Protein AF-A0A221M8C1-F1 (afdb_monomer_lite)

Structure (mmCIF, N/CA/C/O backbone):
data_AF-A0A221M8C1-F1
#
_entry.id   AF-A0A221M8C1-F1
#
loop_
_atom_site.group_PDB
_atom_site.id
_atom_site.type_symbol
_atom_site.label_atom_id
_atom_site.label_alt_id
_atom_site.label_comp_id
_atom_site.label_asym_id
_atom_site.label_entity_id
_atom_site.lab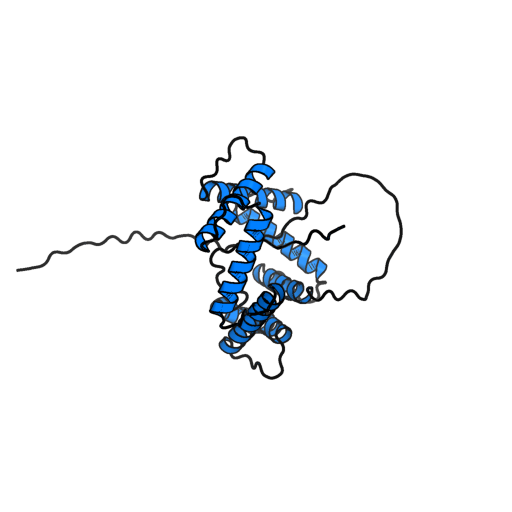el_seq_id
_atom_site.pdbx_PDB_ins_code
_atom_site.Cartn_x
_atom_site.Cartn_y
_atom_site.Cartn_z
_atom_site.occupancy
_atom_site.B_iso_or_equiv
_atom_site.auth_seq_id
_atom_site.auth_comp_id
_atom_site.auth_asym_id
_atom_site.auth_atom_id
_atom_site.pdbx_PDB_model_num
ATOM 1 N N . MET A 1 1 ? -28.008 -53.127 -14.284 1.00 35.88 1 MET A N 1
ATOM 2 C CA . MET A 1 1 ? -26.654 -52.550 -14.437 1.00 35.88 1 MET A CA 1
ATOM 3 C C . MET A 1 1 ? -26.769 -51.030 -14.390 1.00 35.88 1 MET A C 1
ATOM 5 O O . MET A 1 1 ? -27.559 -50.519 -15.160 1.00 35.88 1 MET A O 1
ATOM 9 N N . LYS A 1 2 ? -26.043 -50.389 -13.452 1.00 40.19 2 LYS A N 1
ATOM 10 C CA . LYS A 1 2 ? -25.513 -48.999 -13.384 1.00 40.19 2 LYS A CA 1
ATOM 11 C C . LYS A 1 2 ? -26.276 -47.905 -14.183 1.00 40.19 2 LYS A C 1
ATOM 13 O O . LYS A 1 2 ? -26.444 -48.039 -15.383 1.00 40.19 2 LYS A O 1
ATOM 18 N N . LYS A 1 3 ? -26.607 -46.728 -13.640 1.00 41.28 3 LYS A N 1
ATOM 19 C CA . LYS A 1 3 ? -25.716 -45.759 -12.968 1.00 41.28 3 LYS A CA 1
ATOM 20 C C . LYS A 1 3 ? -26.547 -44.753 -12.152 1.00 41.28 3 LYS A C 1
ATOM 22 O O . LYS A 1 3 ? -27.598 -44.317 -12.606 1.00 41.28 3 LYS A O 1
ATOM 27 N N . SER A 1 4 ? -26.035 -44.372 -10.983 1.00 41.00 4 SER A N 1
ATOM 28 C CA . SER A 1 4 ? -26.511 -43.243 -10.182 1.00 41.00 4 SER A CA 1
ATOM 29 C C . SER A 1 4 ? -26.224 -41.922 -10.894 1.00 41.00 4 SER A C 1
ATOM 31 O O . SER A 1 4 ? -25.107 -41.733 -11.381 1.00 41.00 4 SER A O 1
ATOM 33 N N . LEU A 1 5 ? -27.177 -40.992 -10.888 1.00 39.50 5 LEU A N 1
ATOM 34 C CA . LEU A 1 5 ? -26.932 -39.605 -11.267 1.00 39.50 5 LEU A CA 1
ATOM 35 C C . LEU A 1 5 ? -26.959 -38.758 -9.989 1.00 39.50 5 LEU A C 1
ATOM 37 O O . LEU A 1 5 ? -28.017 -38.477 -9.435 1.00 39.50 5 LEU A O 1
ATOM 41 N N . PHE A 1 6 ? -25.770 -38.424 -9.492 1.00 40.75 6 PHE A N 1
ATOM 42 C CA . PHE A 1 6 ? -25.580 -37.403 -8.470 1.00 40.75 6 PHE A CA 1
ATOM 43 C C . PHE A 1 6 ? -25.800 -36.042 -9.129 1.00 40.75 6 PHE A C 1
ATOM 45 O O . PHE A 1 6 ? -25.088 -35.695 -10.070 1.00 40.75 6 PHE A O 1
ATOM 52 N N . LEU A 1 7 ? -26.779 -35.282 -8.647 1.00 35.38 7 LEU A N 1
ATOM 53 C CA . LEU A 1 7 ? -26.976 -33.892 -9.038 1.00 35.38 7 LEU A CA 1
ATOM 54 C C . LEU A 1 7 ? -26.192 -33.037 -8.039 1.00 35.38 7 LEU A C 1
ATOM 56 O O . LEU A 1 7 ? -26.583 -32.873 -6.885 1.00 35.38 7 LEU A O 1
ATOM 60 N N . VAL A 1 8 ? -25.008 -32.612 -8.475 1.00 39.03 8 VAL A N 1
ATOM 61 C CA . VAL A 1 8 ? -24.083 -31.771 -7.715 1.00 39.03 8 VAL A CA 1
ATOM 62 C C . VAL A 1 8 ? -24.517 -30.313 -7.838 1.00 39.03 8 VAL A C 1
ATOM 64 O O . VAL A 1 8 ? -24.775 -29.803 -8.924 1.00 39.03 8 VAL A O 1
ATOM 67 N N . LEU A 1 9 ? -24.590 -29.687 -6.669 1.00 36.25 9 LEU A N 1
ATOM 68 C CA . LEU A 1 9 ? -24.807 -28.282 -6.358 1.00 36.25 9 LEU A CA 1
ATOM 69 C C . LEU A 1 9 ? -23.819 -27.353 -7.092 1.00 36.25 9 LEU A C 1
ATOM 71 O O . LEU A 1 9 ? -22.610 -27.539 -6.980 1.00 36.25 9 LEU A O 1
ATOM 75 N N . THR A 1 10 ? -24.309 -26.278 -7.712 1.00 34.69 10 THR A N 1
ATOM 76 C CA . THR A 1 10 ? -23.502 -25.067 -7.949 1.00 34.69 10 THR A CA 1
ATOM 77 C C . THR A 1 10 ? -24.284 -23.842 -7.498 1.00 34.69 10 THR A C 1
ATOM 79 O O . THR A 1 10 ? -25.070 -23.263 -8.244 1.00 34.69 10 THR A O 1
ATOM 82 N N . LEU A 1 11 ? -24.069 -23.482 -6.233 1.00 31.66 11 LEU A N 1
ATOM 83 C CA . LEU A 1 11 ? -24.412 -22.190 -5.659 1.00 31.66 11 LEU A CA 1
ATOM 84 C C . LEU A 1 11 ? -23.408 -21.169 -6.218 1.00 31.66 11 LEU A C 1
ATOM 86 O O . LEU A 1 11 ? -22.227 -21.209 -5.875 1.00 31.66 11 LEU A O 1
ATOM 90 N N . VAL A 1 12 ? -23.851 -20.290 -7.115 1.00 34.41 12 VAL A N 1
ATOM 91 C CA . VAL A 1 12 ? -23.033 -19.174 -7.606 1.00 34.41 12 VAL A CA 1
ATOM 92 C C . VAL A 1 12 ? -23.034 -18.099 -6.522 1.00 34.41 12 VAL A C 1
ATOM 94 O O . VAL A 1 12 ? -23.957 -17.297 -6.426 1.00 34.41 12 VAL A O 1
ATOM 97 N N . LEU A 1 13 ? -22.017 -18.123 -5.661 1.00 30.41 13 LEU A N 1
ATOM 98 C CA . LEU A 1 13 ? -21.743 -17.046 -4.717 1.00 30.41 13 LEU A CA 1
ATOM 99 C C . LEU A 1 13 ? -20.962 -15.960 -5.470 1.00 30.41 13 LEU A C 1
ATOM 101 O O . LEU A 1 13 ? -19.748 -16.055 -5.641 1.00 30.41 13 LEU A O 1
ATOM 105 N N . THR A 1 14 ? -21.665 -14.948 -5.975 1.00 27.75 14 THR A N 1
ATOM 106 C CA . THR A 1 14 ? -21.049 -13.736 -6.523 1.00 27.75 14 THR A CA 1
ATOM 107 C C . THR A 1 14 ? -20.445 -12.930 -5.374 1.00 27.75 14 THR A C 1
ATOM 109 O O . THR A 1 14 ? -21.123 -12.118 -4.748 1.00 27.75 14 THR A O 1
ATOM 112 N N . LEU A 1 15 ? -19.176 -13.187 -5.061 1.00 28.64 15 LEU A N 1
ATOM 113 C CA . LEU A 1 15 ? -18.383 -12.321 -4.196 1.00 28.64 15 LEU A CA 1
ATOM 114 C C . LEU A 1 15 ? -18.041 -11.050 -4.979 1.00 28.64 15 LEU A C 1
ATOM 116 O O . LEU A 1 15 ? -17.326 -11.099 -5.981 1.00 28.64 15 LEU A O 1
ATOM 120 N N . GLY A 1 16 ? -18.608 -9.929 -4.532 1.00 26.78 16 GLY A N 1
ATOM 121 C CA . GLY A 1 16 ? -18.257 -8.596 -5.002 1.00 26.78 16 GLY A CA 1
ATOM 122 C C . GLY A 1 16 ? -16.767 -8.343 -4.797 1.00 26.78 16 GLY A C 1
ATOM 123 O O . GLY A 1 16 ? -16.218 -8.595 -3.727 1.00 26.78 16 GLY A O 1
ATOM 124 N N . ILE A 1 17 ? -16.115 -7.884 -5.858 1.00 26.08 17 ILE A N 1
ATOM 125 C CA . ILE A 1 17 ? -14.695 -7.551 -5.890 1.00 26.08 17 ILE A CA 1
ATOM 126 C C . ILE A 1 17 ? -14.527 -6.226 -5.138 1.00 26.08 17 ILE A C 1
ATOM 128 O O . ILE A 1 17 ? -14.749 -5.163 -5.711 1.00 26.08 17 ILE A O 1
ATOM 132 N N . SER A 1 18 ? -14.158 -6.274 -3.856 1.00 25.44 18 SER A N 1
ATOM 133 C CA . SER A 1 18 ? -13.636 -5.104 -3.149 1.00 25.44 18 SER A CA 1
ATOM 134 C C . SER A 1 18 ? -12.130 -5.023 -3.397 1.00 25.44 18 SER A C 1
ATOM 136 O O . SER A 1 18 ? -11.339 -5.855 -2.957 1.00 25.44 18 SER A O 1
ATOM 138 N N . THR A 1 19 ? -11.705 -4.032 -4.176 1.00 26.94 19 THR A N 1
ATOM 139 C CA . THR A 1 19 ? -10.281 -3.725 -4.338 1.00 26.94 19 THR A CA 1
ATOM 140 C C . THR A 1 19 ? -9.750 -3.077 -3.054 1.00 26.94 19 THR A C 1
ATOM 142 O O . THR A 1 19 ? -10.345 -2.098 -2.597 1.00 26.94 19 THR A O 1
ATOM 145 N N . PRO A 1 20 ? -8.626 -3.534 -2.469 1.00 30.58 20 PRO A N 1
ATOM 146 C CA . PRO A 1 20 ? -8.056 -2.897 -1.287 1.00 30.58 20 PRO A CA 1
ATOM 147 C C . PRO A 1 20 ? -7.401 -1.557 -1.656 1.00 30.58 20 PRO A C 1
ATOM 149 O O . PRO A 1 20 ? -6.285 -1.492 -2.178 1.00 30.58 20 PRO A O 1
ATOM 152 N N . VAL A 1 21 ? -8.100 -0.458 -1.365 1.00 32.41 21 VAL A N 1
ATOM 153 C CA . VAL A 1 21 ? -7.598 0.911 -1.533 1.00 32.41 21 VAL A CA 1
ATOM 154 C C . VAL A 1 21 ? -6.611 1.230 -0.402 1.00 32.41 21 VAL A C 1
ATOM 156 O O . VAL A 1 21 ? -6.984 1.296 0.767 1.00 32.41 21 VAL A O 1
ATOM 159 N N . GLY A 1 22 ? -5.337 1.445 -0.743 1.00 28.31 22 GLY A N 1
ATOM 160 C CA . GLY A 1 22 ? -4.287 1.809 0.216 1.00 28.31 22 GLY A CA 1
ATOM 161 C C . GLY A 1 22 ? -4.579 3.134 0.929 1.00 28.31 22 GLY A C 1
ATOM 162 O O . GLY A 1 22 ? -4.896 4.130 0.283 1.00 28.31 22 GLY A O 1
ATOM 163 N N . PHE A 1 23 ? -4.475 3.143 2.256 1.00 29.22 23 PHE A N 1
ATOM 164 C CA . PHE A 1 23 ? -4.738 4.307 3.102 1.00 29.22 23 PHE A CA 1
ATOM 165 C C . PHE A 1 23 ? -3.688 5.408 2.905 1.00 29.22 23 PHE A C 1
ATOM 167 O O . PHE A 1 23 ? -2.488 5.146 2.973 1.00 29.22 23 PHE A O 1
ATOM 174 N N . ALA A 1 24 ? -4.152 6.646 2.724 1.00 26.81 24 ALA A N 1
ATOM 175 C CA . ALA A 1 24 ? -3.387 7.824 3.102 1.00 26.81 24 ALA A CA 1
ATOM 176 C C . ALA A 1 24 ? -3.522 7.980 4.625 1.00 26.81 24 ALA A C 1
ATOM 178 O O . ALA A 1 24 ? -4.634 8.058 5.149 1.00 26.81 24 ALA A O 1
ATOM 179 N N . SER A 1 25 ? -2.401 7.961 5.342 1.00 30.00 25 SER A N 1
ATOM 180 C CA . SER A 1 25 ? -2.371 8.324 6.758 1.00 30.00 25 SER A CA 1
ATOM 181 C C . SER A 1 25 ? -2.644 9.823 6.865 1.00 30.00 25 SER A C 1
ATOM 183 O O . SER A 1 25 ? -1.829 10.623 6.416 1.00 30.00 25 SER A O 1
ATOM 185 N N . VAL A 1 26 ? -3.785 10.202 7.440 1.00 28.20 26 VAL A N 1
ATOM 186 C CA . VAL A 1 26 ? -4.032 11.582 7.871 1.00 28.20 26 VAL A CA 1
ATOM 187 C C . VAL A 1 26 ? -3.178 11.823 9.116 1.00 28.20 26 VAL A C 1
ATOM 189 O O . VAL A 1 26 ? -3.349 11.148 10.131 1.00 28.20 26 VAL A O 1
ATOM 192 N N . ASP A 1 27 ? -2.224 12.742 9.001 1.00 26.83 27 ASP A N 1
ATOM 193 C CA . ASP A 1 27 ? -1.405 13.248 10.101 1.00 26.83 27 ASP A CA 1
ATOM 194 C C . ASP A 1 27 ? -2.303 14.071 11.046 1.00 26.83 27 ASP A C 1
ATOM 196 O O . ASP A 1 27 ? -2.862 15.094 10.652 1.00 26.83 27 ASP A O 1
ATOM 200 N N . ASP A 1 28 ? -2.508 13.594 12.277 1.00 28.83 28 ASP A N 1
ATOM 201 C CA . ASP A 1 28 ? -3.270 14.296 13.322 1.00 28.83 28 ASP A CA 1
ATOM 202 C C . ASP A 1 28 ? -2.280 15.121 14.161 1.00 28.83 28 ASP A C 1
ATOM 204 O O . ASP A 1 28 ? -1.780 14.683 15.200 1.00 28.83 28 ASP A O 1
ATOM 208 N N . GLY A 1 29 ? -1.941 16.305 13.648 1.00 25.78 29 GLY A N 1
ATOM 209 C CA . GLY A 1 29 ? -1.037 17.271 14.265 1.00 25.78 29 GLY A CA 1
ATOM 210 C C . GLY A 1 29 ? -1.750 18.543 14.728 1.00 25.78 29 GLY A C 1
ATOM 211 O O . GLY A 1 29 ? -1.614 19.587 14.108 1.00 25.78 29 GLY A O 1
ATOM 212 N N . ASN A 1 30 ? -2.463 18.453 15.851 1.00 26.98 30 ASN A N 1
ATOM 213 C CA . ASN A 1 30 ? -2.609 19.513 16.859 1.00 26.98 30 ASN A CA 1
ATOM 214 C C . ASN A 1 30 ? -3.086 20.915 16.387 1.00 26.98 30 ASN A C 1
ATOM 216 O O . ASN A 1 30 ? -2.301 21.848 16.214 1.00 26.98 30 ASN A O 1
ATOM 220 N N . VAL A 1 31 ? -4.407 21.102 16.308 1.00 27.34 31 VAL A N 1
ATOM 221 C CA . VAL A 1 31 ? -5.037 22.432 16.271 1.00 27.34 31 VAL A CA 1
ATOM 222 C C . VAL A 1 31 ? -5.047 23.029 17.683 1.00 27.34 31 VAL A C 1
ATOM 224 O O . VAL A 1 31 ? -5.784 22.564 18.549 1.00 27.34 31 VAL A O 1
ATOM 227 N N . GLY A 1 32 ? -4.271 24.100 17.893 1.00 22.44 32 GLY A N 1
ATOM 228 C CA . GLY A 1 32 ? -4.528 25.070 18.963 1.00 22.44 32 GLY A CA 1
ATOM 229 C C . GLY A 1 32 ? -3.302 25.749 19.583 1.00 22.44 32 GLY A C 1
ATOM 230 O O . GLY A 1 32 ? -2.862 25.325 20.647 1.00 22.44 32 GLY A O 1
ATOM 231 N N . LYS A 1 33 ? -2.829 26.857 18.982 1.00 24.84 33 LYS A N 1
ATOM 232 C CA . LYS A 1 33 ? -2.736 28.215 19.588 1.00 24.84 33 LYS A CA 1
ATOM 233 C C . LYS A 1 33 ? -1.715 29.140 18.886 1.00 24.84 33 LYS A C 1
ATOM 235 O O . LYS A 1 33 ? -0.531 28.842 18.834 1.00 24.84 33 LYS A O 1
ATOM 240 N N . SER A 1 34 ? -2.255 30.286 18.453 1.00 25.98 34 SER A N 1
ATOM 241 C CA . SER A 1 34 ? -1.717 31.663 18.420 1.00 25.98 34 SER A CA 1
ATOM 242 C C . SER A 1 34 ? -0.418 32.006 17.674 1.00 25.98 34 SER A C 1
ATOM 244 O O . SER A 1 34 ? 0.671 31.605 18.066 1.00 25.98 34 SER A O 1
ATOM 246 N N . GLU A 1 35 ? -0.600 32.874 16.671 1.00 28.16 35 GLU A N 1
ATOM 247 C CA . GLU A 1 35 ? 0.233 34.011 16.241 1.00 28.16 35 GLU A CA 1
ATOM 248 C C . GLU A 1 35 ? 1.640 34.157 16.844 1.00 28.16 35 GLU A C 1
ATOM 250 O O . GLU A 1 35 ? 1.795 34.513 18.009 1.00 28.16 35 GLU A O 1
ATOM 255 N N . GLN A 1 36 ? 2.655 34.044 15.983 1.00 25.94 36 GLN A N 1
ATOM 256 C CA . GLN A 1 36 ? 3.705 35.055 15.797 1.00 25.94 36 GLN A CA 1
ATOM 257 C C . GLN A 1 36 ? 4.550 34.669 14.579 1.00 25.94 36 GLN A C 1
ATOM 259 O O . GLN A 1 36 ? 4.994 33.531 14.439 1.00 25.94 36 GLN A O 1
ATOM 264 N N . GLY A 1 37 ? 4.708 35.615 13.655 1.00 23.06 37 GLY A N 1
ATOM 265 C CA . GLY A 1 37 ? 5.447 35.411 12.419 1.00 23.06 37 GLY A CA 1
ATOM 266 C C . GLY A 1 37 ? 6.937 35.186 12.647 1.00 23.06 37 GLY A C 1
ATOM 267 O O . GLY A 1 37 ? 7.511 35.709 13.593 1.00 23.06 37 GLY A O 1
ATOM 268 N N . HIS A 1 38 ? 7.563 34.457 11.727 1.00 23.92 38 HIS A N 1
ATOM 269 C CA . HIS A 1 38 ? 8.802 34.890 11.090 1.00 23.92 38 HIS A CA 1
ATOM 270 C C . HIS A 1 38 ? 9.157 33.986 9.904 1.00 23.92 38 HIS A C 1
ATOM 272 O O . HIS A 1 38 ? 9.258 32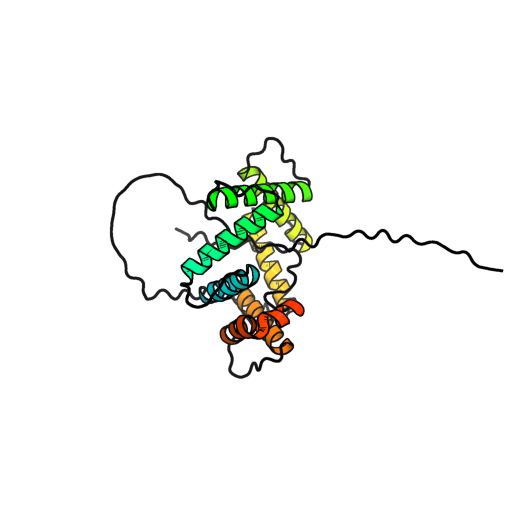.772 10.023 1.00 23.92 38 HIS A O 1
ATOM 278 N N . SER A 1 39 ? 9.461 34.675 8.804 1.00 23.38 39 SER A N 1
ATOM 279 C CA . SER A 1 39 ? 10.530 34.381 7.851 1.00 23.38 39 SER A CA 1
ATOM 280 C C . SER A 1 39 ? 10.342 33.245 6.848 1.00 23.38 39 SER A C 1
ATOM 282 O O . SER A 1 39 ? 10.476 32.063 7.143 1.00 23.38 39 SER A O 1
ATOM 284 N N . MET A 1 40 ? 10.224 33.687 5.594 1.00 32.09 40 MET A N 1
ATOM 285 C CA . MET A 1 40 ? 10.688 32.995 4.398 1.00 32.09 40 MET A CA 1
ATOM 286 C C . MET A 1 40 ? 12.018 32.268 4.646 1.00 32.09 40 MET A C 1
ATOM 288 O O . MET A 1 40 ? 12.987 32.877 5.103 1.00 32.09 40 MET A O 1
ATOM 292 N N . ILE A 1 41 ? 12.083 30.995 4.266 1.00 28.16 41 ILE A N 1
ATOM 293 C CA . ILE A 1 41 ? 13.331 30.340 3.878 1.00 28.16 41 ILE A CA 1
ATOM 294 C C . ILE A 1 41 ? 13.071 29.710 2.513 1.00 28.16 41 ILE A C 1
ATOM 296 O O . ILE A 1 41 ? 12.275 28.785 2.375 1.00 28.16 41 ILE A O 1
ATOM 300 N N . ASN A 1 42 ? 13.726 30.283 1.502 1.00 34.62 42 ASN A N 1
ATOM 301 C CA . ASN A 1 42 ? 13.933 29.676 0.195 1.00 34.62 42 ASN A CA 1
ATOM 302 C C . ASN A 1 42 ? 14.528 28.277 0.384 1.00 34.62 42 ASN A C 1
ATOM 304 O O . ASN A 1 42 ? 15.618 28.155 0.930 1.00 34.62 42 ASN A O 1
ATOM 308 N N . ASP A 1 43 ? 13.864 27.248 -0.129 1.00 33.00 43 ASP A N 1
ATOM 309 C CA . ASP A 1 43 ? 14.443 25.910 -0.255 1.00 33.00 43 ASP A CA 1
ATOM 310 C C . ASP A 1 43 ? 14.161 25.402 -1.679 1.00 33.00 43 ASP A C 1
ATOM 312 O O . ASP A 1 43 ? 13.321 24.538 -1.918 1.00 33.00 43 ASP A O 1
ATOM 316 N N . LYS A 1 44 ? 14.866 25.987 -2.660 1.00 31.09 44 LYS A N 1
ATOM 317 C CA . LYS A 1 44 ? 14.904 25.495 -4.049 1.00 31.09 44 LYS A CA 1
ATOM 318 C C . LYS A 1 44 ? 15.746 24.218 -4.216 1.00 31.09 44 LYS A C 1
ATOM 320 O O . LYS A 1 44 ? 15.780 23.677 -5.311 1.00 31.09 44 LYS A O 1
ATOM 325 N N . ASP A 1 45 ? 16.349 23.686 -3.148 1.00 32.84 45 ASP A N 1
ATOM 326 C CA . ASP A 1 45 ? 17.345 22.606 -3.236 1.00 32.84 45 ASP A CA 1
ATOM 327 C C . ASP A 1 45 ? 17.129 21.444 -2.250 1.00 32.84 45 ASP A C 1
ATOM 329 O O . ASP A 1 45 ? 18.074 20.834 -1.751 1.00 32.84 45 ASP A O 1
ATOM 333 N N . ARG A 1 46 ? 15.874 21.043 -2.007 1.00 34.44 46 ARG A N 1
ATOM 334 C CA . ARG A 1 46 ? 15.581 19.742 -1.373 1.00 34.44 46 ARG A CA 1
ATOM 335 C C . ARG A 1 46 ? 14.894 18.785 -2.335 1.00 34.44 46 ARG A C 1
ATOM 337 O O . ARG A 1 46 ? 13.755 18.380 -2.115 1.00 34.44 46 ARG A O 1
ATOM 344 N N . LYS A 1 47 ? 15.628 18.318 -3.350 1.00 31.06 47 LYS A N 1
ATOM 345 C CA . LYS A 1 47 ? 15.305 17.035 -3.997 1.00 31.06 47 LYS A CA 1
ATOM 346 C C . LYS A 1 47 ? 15.525 15.912 -2.976 1.00 31.06 47 LYS A C 1
ATOM 348 O O . LYS A 1 47 ? 16.586 15.295 -2.928 1.00 31.06 47 LYS 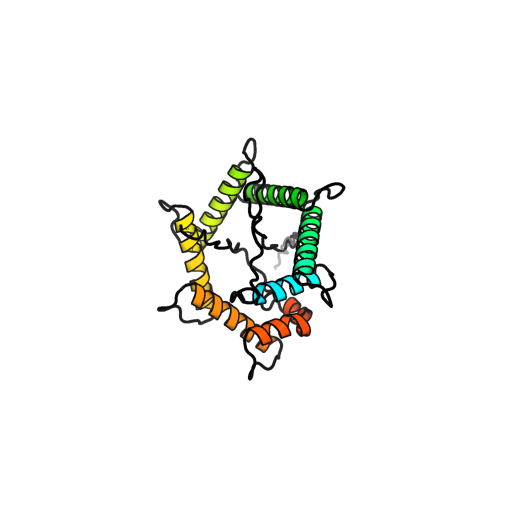A O 1
ATOM 353 N N . LYS A 1 48 ? 14.533 15.661 -2.112 1.00 32.34 48 LYS A N 1
ATOM 354 C CA . LYS A 1 48 ? 14.502 14.430 -1.311 1.00 32.34 48 LYS A CA 1
ATOM 355 C C . LYS A 1 48 ? 14.385 13.249 -2.287 1.00 32.34 48 LYS A C 1
ATOM 357 O O . LYS A 1 48 ? 13.554 13.319 -3.193 1.00 32.34 48 LYS A O 1
ATOM 362 N N . PRO A 1 49 ? 15.134 12.151 -2.106 1.00 27.45 49 PRO A N 1
ATOM 363 C CA . PRO A 1 49 ? 15.174 11.023 -3.046 1.00 27.45 49 PRO A CA 1
ATOM 364 C C . PRO A 1 49 ? 13.903 10.138 -3.034 1.00 27.45 49 PRO A C 1
ATOM 366 O O . PRO A 1 49 ? 13.971 8.949 -3.323 1.00 27.45 49 PRO A O 1
ATOM 369 N N . GLY A 1 50 ? 12.738 10.704 -2.697 1.00 35.66 50 GLY A N 1
ATOM 370 C CA . GLY A 1 50 ? 11.440 10.018 -2.647 1.00 35.66 50 GLY A CA 1
ATOM 371 C C . GLY A 1 50 ? 10.344 10.622 -3.535 1.00 35.66 50 GLY A C 1
ATOM 372 O O . GLY A 1 50 ? 9.417 9.902 -3.879 1.00 35.66 50 GLY A O 1
ATOM 373 N N . PHE A 1 51 ? 10.474 11.881 -3.975 1.00 32.09 51 PHE A N 1
ATOM 374 C CA . PHE A 1 51 ? 9.378 12.615 -4.634 1.00 32.09 51 PHE A CA 1
ATOM 375 C C . PHE A 1 51 ? 8.927 12.037 -5.988 1.00 32.09 51 PHE A C 1
ATOM 377 O O . PHE A 1 51 ? 7.760 12.149 -6.341 1.00 32.09 51 PHE A O 1
ATOM 384 N N . TYR A 1 52 ? 9.805 11.365 -6.742 1.00 42.00 52 TYR A N 1
ATOM 385 C CA . TYR A 1 52 ? 9.425 10.786 -8.042 1.00 42.00 52 TYR A CA 1
ATOM 386 C C . TYR A 1 52 ? 8.465 9.592 -7.912 1.00 42.00 52 TYR A C 1
ATOM 388 O O . TYR A 1 52 ? 7.665 9.343 -8.811 1.00 42.00 52 TYR A O 1
ATOM 396 N N . LYS A 1 53 ? 8.506 8.867 -6.779 1.00 52.34 53 LYS A N 1
ATOM 397 C CA . LYS A 1 53 ? 7.503 7.832 -6.477 1.00 52.34 53 LYS A CA 1
ATOM 398 C C . LYS A 1 53 ? 6.142 8.463 -6.184 1.00 52.34 53 LYS A C 1
ATOM 400 O O . LYS A 1 53 ? 5.134 7.829 -6.463 1.00 52.34 53 LYS A O 1
ATOM 405 N N . ASP A 1 54 ? 6.111 9.694 -5.682 1.00 66.62 54 ASP A N 1
ATOM 406 C CA . ASP A 1 54 ? 4.867 10.392 -5.373 1.00 66.62 54 ASP A CA 1
ATOM 407 C C . ASP A 1 54 ? 4.199 10.895 -6.660 1.00 66.62 54 ASP A C 1
ATOM 409 O O . ASP A 1 54 ? 3.016 10.641 -6.856 1.00 66.62 54 ASP A O 1
ATOM 413 N N . GLU A 1 55 ? 4.950 11.490 -7.595 1.00 81.00 55 GLU A N 1
ATOM 414 C CA . GLU A 1 55 ? 4.384 12.010 -8.850 1.00 81.00 55 GLU A CA 1
ATOM 415 C C . GLU A 1 55 ? 3.746 10.927 -9.724 1.00 81.00 55 GLU A C 1
ATOM 417 O O . GLU A 1 55 ? 2.575 11.031 -10.089 1.00 81.00 55 GLU A O 1
ATOM 422 N N . ALA A 1 56 ? 4.494 9.872 -10.051 1.00 78.44 56 ALA A N 1
ATOM 423 C CA . ALA A 1 56 ? 3.973 8.805 -10.897 1.00 78.44 56 ALA A CA 1
ATOM 424 C C . ALA A 1 56 ? 2.777 8.097 -10.233 1.00 78.44 56 ALA A C 1
ATOM 426 O O . ALA A 1 56 ? 1.798 7.790 -10.907 1.00 78.44 56 ALA A O 1
ATOM 427 N N . MET A 1 57 ? 2.793 7.911 -8.907 1.00 80.75 57 MET A N 1
ATOM 428 C CA . MET A 1 57 ? 1.652 7.338 -8.183 1.00 80.75 57 MET A CA 1
ATOM 429 C C . MET A 1 57 ? 0.438 8.271 -8.142 1.00 80.75 57 MET A C 1
ATOM 431 O O . MET A 1 57 ? -0.689 7.783 -8.228 1.00 80.75 57 MET A O 1
ATOM 435 N N . ILE A 1 58 ? 0.641 9.587 -8.023 1.00 86.19 58 ILE A N 1
ATOM 436 C CA . ILE A 1 58 ? -0.435 10.582 -8.125 1.00 86.19 58 ILE A CA 1
ATOM 437 C C . ILE A 1 58 ? -1.039 10.542 -9.532 1.00 86.19 58 ILE A C 1
ATOM 439 O O . ILE A 1 58 ? -2.257 10.456 -9.655 1.00 86.19 58 ILE A O 1
ATOM 443 N N . LYS A 1 59 ? -0.214 10.509 -10.588 1.00 84.50 59 LYS A N 1
ATOM 444 C CA . LYS A 1 59 ? -0.686 10.406 -11.980 1.00 84.50 59 LYS A CA 1
ATOM 445 C C . LYS A 1 59 ? -1.477 9.121 -12.233 1.00 84.50 59 LYS A C 1
ATOM 447 O O . LYS A 1 59 ? -2.542 9.192 -12.834 1.00 84.50 59 LYS A O 1
ATOM 452 N N . ILE A 1 60 ? -1.019 7.972 -11.726 1.00 86.25 60 ILE A N 1
ATOM 453 C CA . ILE A 1 60 ? -1.784 6.711 -11.788 1.00 86.25 60 ILE A CA 1
ATOM 454 C C . ILE A 1 60 ? -3.166 6.890 -11.169 1.00 86.25 60 ILE A C 1
ATOM 456 O O . ILE A 1 60 ? -4.169 6.543 -11.782 1.00 86.25 60 ILE A O 1
ATOM 460 N N . GLN A 1 61 ? -3.215 7.427 -9.950 1.00 87.12 61 GLN A N 1
ATOM 461 C CA . GLN A 1 61 ? -4.476 7.594 -9.233 1.00 87.12 61 GLN A CA 1
ATOM 462 C C . GLN A 1 61 ? -5.392 8.592 -9.940 1.00 87.12 61 GLN A C 1
ATOM 464 O O . GLN A 1 61 ? -6.591 8.357 -10.011 1.00 87.12 61 GLN A O 1
ATOM 469 N N . ALA A 1 62 ? -4.838 9.669 -10.497 1.00 90.38 62 ALA A N 1
ATOM 470 C CA . ALA A 1 62 ? -5.586 10.619 -11.306 1.00 90.38 62 ALA A CA 1
ATOM 471 C C . ALA A 1 62 ? -6.220 9.934 -12.524 1.00 90.38 62 ALA A C 1
ATOM 473 O O . ALA A 1 62 ? -7.431 10.040 -12.707 1.00 90.38 62 ALA A O 1
ATOM 474 N N . ILE A 1 63 ? -5.447 9.147 -13.280 1.00 88.12 63 ILE A N 1
ATOM 475 C CA . ILE A 1 63 ? -5.953 8.360 -14.416 1.00 88.12 63 ILE A CA 1
ATOM 476 C C . ILE A 1 63 ? -7.064 7.397 -13.960 1.00 88.12 63 ILE A C 1
ATOM 478 O O . ILE A 1 63 ? -8.119 7.335 -14.588 1.00 88.12 63 ILE A O 1
ATOM 482 N N . GLU A 1 64 ? -6.886 6.689 -12.838 1.00 86.69 64 GLU A N 1
ATOM 483 C CA . GLU A 1 64 ? -7.903 5.780 -12.274 1.00 86.69 64 GLU A CA 1
ATOM 484 C C . GLU A 1 64 ? -9.206 6.471 -11.855 1.00 86.69 64 GLU A C 1
ATOM 486 O O . GLU A 1 64 ? -10.252 5.819 -11.785 1.00 86.69 64 GLU A O 1
ATOM 491 N N . LEU A 1 65 ? -9.141 7.765 -11.553 1.00 89.75 65 LEU A N 1
ATOM 492 C CA . LEU A 1 65 ? -10.272 8.588 -11.126 1.00 89.75 65 LEU A CA 1
ATOM 493 C C . LEU A 1 65 ? -10.847 9.429 -12.273 1.00 89.75 65 LEU A C 1
ATOM 495 O O . LEU A 1 65 ? -11.810 10.159 -12.051 1.00 89.75 65 LEU A O 1
ATOM 499 N N . GLY A 1 66 ? -10.281 9.335 -13.482 1.00 90.69 66 GLY A N 1
ATOM 500 C CA . GLY A 1 66 ? -10.685 10.152 -14.628 1.00 90.69 66 GLY A CA 1
ATOM 501 C C . GLY A 1 66 ? -10.309 11.633 -14.493 1.00 90.69 66 GLY A C 1
ATOM 502 O O . GLY A 1 66 ? -10.974 12.485 -15.075 1.00 90.69 66 GLY A O 1
ATOM 503 N N . ILE A 1 67 ? -9.273 11.948 -13.712 1.00 91.94 67 ILE A N 1
ATOM 504 C CA . ILE A 1 67 ? -8.766 13.307 -13.506 1.00 91.94 67 ILE A CA 1
ATOM 505 C C . ILE A 1 67 ? -7.702 13.614 -14.564 1.00 91.94 67 ILE A C 1
ATOM 507 O O . ILE A 1 67 ? -6.726 12.878 -14.714 1.00 91.94 67 ILE A O 1
ATOM 511 N N . GLU A 1 68 ? -7.871 14.731 -15.272 1.00 90.94 68 GLU A N 1
ATOM 512 C CA . GLU A 1 68 ? -6.886 15.241 -16.229 1.00 90.94 68 GLU A CA 1
ATOM 513 C C . GLU A 1 68 ? -5.567 15.590 -15.525 1.00 90.94 68 GLU A C 1
ATOM 515 O O . GLU A 1 68 ? -5.573 16.284 -14.505 1.00 90.94 68 GLU A O 1
ATOM 520 N N . THR A 1 69 ? -4.446 15.110 -16.069 1.00 88.00 69 THR A N 1
ATOM 521 C CA . THR A 1 69 ? -3.103 15.271 -15.485 1.00 88.00 69 THR A CA 1
ATOM 522 C C . THR A 1 69 ? -2.237 16.298 -16.214 1.00 88.00 69 THR A C 1
ATOM 524 O O . THR A 1 69 ? -1.271 16.795 -15.635 1.00 88.00 69 THR A O 1
ATOM 527 N N . GLU A 1 70 ? -2.548 16.620 -17.472 1.00 85.00 70 GLU A N 1
ATOM 528 C CA . GLU A 1 70 ? -1.730 17.505 -18.302 1.00 85.00 70 GLU A CA 1
ATOM 529 C C . GLU A 1 70 ? -1.829 18.966 -17.847 1.00 85.00 70 GLU A C 1
ATOM 531 O O . GLU A 1 70 ? -2.899 19.475 -17.526 1.00 85.00 70 GLU A O 1
ATOM 536 N N . GLY A 1 71 ? -0.686 19.656 -17.799 1.00 83.88 71 GLY A N 1
ATOM 537 C CA . GLY A 1 71 ? -0.618 21.089 -17.490 1.00 83.88 71 GLY A CA 1
ATOM 538 C C . GLY A 1 71 ? -0.925 21.481 -16.039 1.00 83.88 71 GLY A C 1
ATOM 539 O O . GLY A 1 71 ? -0.819 22.663 -15.710 1.00 83.88 71 GLY A O 1
ATOM 540 N N . LYS A 1 72 ? -1.266 20.528 -15.163 1.00 87.06 72 LYS A N 1
ATOM 541 C CA . LYS A 1 72 ? -1.524 20.793 -13.743 1.00 87.06 72 LYS A CA 1
ATOM 542 C C . LYS A 1 72 ? -0.245 20.770 -12.917 1.00 87.06 72 LYS A C 1
ATOM 544 O O . LYS A 1 72 ? 0.650 19.955 -13.132 1.00 87.06 72 LYS A O 1
ATOM 549 N N . ASP A 1 73 ? -0.198 21.656 -11.927 1.00 90.31 73 ASP A N 1
ATOM 550 C CA . ASP A 1 73 ? 0.796 21.580 -10.864 1.00 90.31 73 ASP A CA 1
ATOM 551 C C . ASP A 1 73 ? 0.593 20.299 -10.037 1.00 90.31 73 ASP A C 1
ATOM 553 O O . ASP A 1 73 ? -0.538 19.869 -9.791 1.00 90.31 73 ASP A O 1
ATOM 557 N N . LEU A 1 74 ? 1.693 19.685 -9.600 1.00 86.50 74 LEU A N 1
ATOM 558 C CA . LEU A 1 74 ? 1.646 18.400 -8.907 1.00 86.50 74 LEU A CA 1
ATOM 559 C C . LEU A 1 74 ? 0.906 18.476 -7.564 1.00 86.50 74 LEU A C 1
ATOM 561 O O . LEU A 1 74 ? 0.243 17.509 -7.187 1.00 86.50 74 LEU A O 1
ATOM 565 N N . GLN A 1 75 ? 1.004 19.596 -6.842 1.00 87.25 75 GLN A N 1
ATOM 566 C CA . GLN A 1 75 ? 0.290 19.772 -5.580 1.00 87.25 75 GLN A CA 1
ATOM 567 C C . GLN A 1 75 ? -1.218 19.849 -5.824 1.00 87.25 75 GLN A C 1
ATOM 569 O O . GLN A 1 75 ? -1.977 19.151 -5.156 1.00 87.25 75 GLN A O 1
ATOM 574 N N . VAL A 1 76 ? -1.635 20.629 -6.824 1.00 89.62 76 VAL A N 1
ATOM 575 C CA . VAL A 1 76 ? -3.048 20.737 -7.220 1.00 89.62 76 VAL A CA 1
ATOM 576 C C . VAL A 1 76 ? -3.592 19.367 -7.628 1.00 89.62 76 VAL A C 1
ATOM 578 O O . VAL A 1 76 ? -4.640 18.944 -7.144 1.00 89.62 76 VAL A O 1
ATOM 581 N N . LEU A 1 77 ? -2.845 18.623 -8.448 1.00 90.12 77 LEU A N 1
ATOM 582 C CA . LEU A 1 77 ? -3.233 17.272 -8.852 1.00 90.12 77 LEU A CA 1
ATOM 583 C C . LEU A 1 77 ? -3.346 16.319 -7.648 1.00 90.12 77 LEU A C 1
ATOM 585 O O . LEU A 1 77 ? -4.267 15.507 -7.587 1.00 90.12 77 LEU A O 1
ATOM 589 N N . ALA A 1 78 ? -2.436 16.412 -6.675 1.00 88.25 78 ALA A N 1
ATOM 590 C CA . ALA A 1 78 ? -2.478 15.593 -5.463 1.00 88.25 78 ALA A CA 1
ATOM 591 C C . ALA A 1 78 ? -3.713 15.884 -4.595 1.00 88.25 78 ALA A C 1
ATOM 593 O O . ALA A 1 78 ? -4.301 14.958 -4.024 1.00 88.25 78 ALA A O 1
ATOM 594 N N . GLU A 1 79 ? -4.108 17.154 -4.494 1.00 88.12 79 GLU A N 1
ATOM 595 C CA . GLU A 1 79 ? -5.304 17.589 -3.769 1.00 88.12 79 GLU A CA 1
ATOM 596 C C . GLU A 1 79 ? -6.577 17.065 -4.450 1.00 88.12 79 GLU A C 1
ATOM 598 O O . GLU A 1 79 ? -7.387 16.408 -3.789 1.00 88.12 79 GLU A O 1
ATOM 603 N N . GLU A 1 80 ? -6.698 17.232 -5.772 1.00 91.25 80 GLU A N 1
ATOM 604 C CA . GLU A 1 80 ? -7.827 16.709 -6.560 1.00 91.25 80 GLU A CA 1
ATOM 605 C C . GLU A 1 80 ? -7.949 15.183 -6.448 1.00 91.25 80 GLU A C 1
ATOM 607 O O . GLU A 1 80 ? -9.035 14.650 -6.202 1.00 91.25 80 GLU A O 1
ATOM 612 N N . VAL A 1 81 ? -6.826 14.466 -6.569 1.00 89.50 81 VAL A N 1
ATOM 613 C CA . VAL A 1 81 ? -6.780 13.009 -6.386 1.00 89.50 81 VAL A CA 1
ATOM 614 C C . VAL A 1 81 ? -7.240 12.630 -4.983 1.00 89.50 81 VAL A C 1
ATOM 616 O O . VAL A 1 81 ? -8.039 11.709 -4.824 1.00 89.50 81 VAL A O 1
ATOM 619 N N . THR A 1 82 ? -6.759 13.322 -3.952 1.00 87.75 82 THR A N 1
ATOM 620 C CA . THR A 1 82 ? -7.125 13.021 -2.563 1.00 87.75 82 THR A CA 1
ATOM 621 C C . THR A 1 82 ? -8.622 13.207 -2.336 1.00 87.75 82 THR A C 1
ATOM 623 O O . THR A 1 82 ? -9.274 12.313 -1.789 1.00 87.75 82 THR A O 1
ATOM 626 N N . GLU A 1 83 ? -9.182 14.322 -2.800 1.00 90.81 83 GLU A N 1
ATOM 627 C CA . GLU A 1 83 ? -10.611 14.606 -2.695 1.00 90.81 83 GLU A CA 1
ATOM 628 C C . GLU A 1 83 ? -11.457 13.564 -3.435 1.00 90.81 83 GLU A C 1
ATOM 630 O O . GLU A 1 83 ? -12.372 12.981 -2.846 1.00 90.81 83 GLU A O 1
ATOM 635 N N . ALA A 1 84 ? -11.123 13.266 -4.692 1.00 93.00 84 ALA A N 1
ATOM 636 C CA . ALA A 1 84 ? -11.846 12.283 -5.491 1.00 93.00 84 ALA A CA 1
ATOM 637 C C . ALA A 1 84 ? -11.783 10.876 -4.878 1.00 93.00 84 ALA A C 1
ATOM 639 O O . ALA A 1 84 ? -12.784 10.158 -4.870 1.00 93.00 84 ALA A O 1
ATOM 640 N N . ARG A 1 85 ? -10.642 10.482 -4.294 1.00 90.69 85 ARG A N 1
ATOM 641 C CA . ARG A 1 85 ? -10.511 9.199 -3.581 1.00 90.69 85 ARG A CA 1
ATOM 642 C C . ARG A 1 85 ? -11.392 9.129 -2.343 1.00 90.69 85 ARG A C 1
ATOM 644 O O . ARG A 1 85 ? -11.955 8.071 -2.071 1.00 90.69 85 ARG A O 1
ATOM 651 N N . ILE A 1 86 ? -11.479 10.218 -1.584 1.00 91.38 86 ILE A N 1
ATOM 652 C CA . ILE A 1 86 ? -12.323 10.285 -0.388 1.00 91.38 86 ILE A CA 1
ATOM 653 C C . ILE A 1 86 ? -13.797 10.220 -0.784 1.00 91.38 86 ILE A C 1
ATOM 655 O O . ILE A 1 86 ? -14.527 9.432 -0.192 1.00 91.38 86 ILE A O 1
ATOM 659 N N . LYS A 1 87 ? -14.218 10.973 -1.808 1.00 93.12 87 LYS A N 1
ATOM 660 C CA . LYS A 1 87 ? -15.595 10.939 -2.328 1.00 93.12 87 LYS A CA 1
ATOM 661 C C . LYS A 1 87 ? -15.975 9.552 -2.837 1.00 93.12 87 LYS A C 1
ATOM 663 O O . LYS A 1 87 ? -16.946 8.985 -2.361 1.00 93.12 87 LYS A O 1
ATOM 668 N N . LYS A 1 88 ? -15.135 8.943 -3.679 1.00 92.56 88 LYS A N 1
ATOM 669 C CA . LYS A 1 88 ? -15.348 7.568 -4.153 1.00 92.56 88 LYS A CA 1
ATOM 670 C C . LYS A 1 88 ? -15.464 6.568 -2.997 1.00 92.56 88 LYS A C 1
ATOM 672 O O . LYS A 1 88 ? -16.334 5.708 -3.010 1.00 92.56 88 LYS A O 1
ATOM 677 N N . ALA A 1 89 ? -14.603 6.683 -1.985 1.00 90.50 89 ALA A N 1
ATOM 678 C CA . ALA A 1 89 ? -14.675 5.826 -0.805 1.00 90.50 89 ALA A CA 1
ATOM 679 C C . ALA A 1 89 ? -15.934 6.082 0.041 1.00 90.50 89 ALA A C 1
ATOM 681 O O . ALA A 1 89 ? -16.459 5.145 0.633 1.00 90.50 89 ALA A O 1
ATOM 682 N N . ALA A 1 90 ? -16.406 7.328 0.119 1.00 94.12 90 ALA A N 1
ATOM 683 C CA . ALA A 1 90 ? -17.664 7.668 0.773 1.00 94.12 90 ALA A CA 1
ATOM 684 C C . ALA A 1 90 ? -18.845 7.028 0.032 1.00 94.12 90 ALA A C 1
ATOM 686 O O . ALA A 1 90 ? -19.655 6.365 0.674 1.00 94.12 90 ALA A O 1
ATOM 687 N N . ASP A 1 91 ? -18.872 7.115 -1.299 1.00 94.38 91 ASP A N 1
ATOM 688 C CA . ASP A 1 91 ? -19.893 6.482 -2.140 1.00 94.38 91 ASP A CA 1
ATOM 689 C C . ASP A 1 91 ? -19.913 4.954 -1.956 1.00 94.38 91 ASP A C 1
ATOM 691 O O . ASP A 1 91 ? -20.970 4.368 -1.719 1.00 94.38 91 ASP A O 1
ATOM 695 N N . GLU A 1 92 ? -18.741 4.305 -1.985 1.00 93.06 92 GLU A N 1
ATOM 696 C CA . GLU A 1 92 ? -18.583 2.859 -1.738 1.00 93.06 92 GLU A CA 1
ATOM 697 C C . GLU A 1 92 ? -19.135 2.432 -0.365 1.00 93.06 92 GLU A C 1
ATOM 699 O O . GLU A 1 92 ? -19.663 1.329 -0.222 1.00 93.06 92 GLU A O 1
ATOM 704 N N . LEU A 1 93 ? -19.043 3.314 0.632 1.00 92.75 93 LEU A N 1
ATOM 705 C CA . LEU A 1 93 ? -19.510 3.093 2.004 1.00 92.75 93 LEU A CA 1
ATOM 706 C C . LEU A 1 93 ? -20.920 3.652 2.254 1.00 92.75 93 LEU A C 1
ATOM 708 O O . LEU A 1 93 ? -21.398 3.610 3.388 1.00 92.75 93 LEU A O 1
ATOM 712 N N . SER A 1 94 ? -21.588 4.171 1.215 1.00 95.81 94 SER A N 1
ATOM 713 C CA . SER A 1 94 ? -22.900 4.829 1.312 1.00 95.81 94 SER A CA 1
ATOM 714 C C . SER A 1 94 ? -22.937 5.989 2.327 1.00 95.81 94 SER A C 1
ATOM 716 O O . SER A 1 94 ? -23.921 6.171 3.045 1.00 95.81 94 SER A O 1
ATOM 718 N N . ILE A 1 95 ? -21.853 6.766 2.407 1.00 95.25 95 ILE A N 1
ATOM 719 C CA . ILE A 1 95 ? -21.723 7.964 3.245 1.00 95.25 95 ILE A CA 1
ATOM 720 C C . ILE A 1 95 ? -22.138 9.191 2.429 1.00 95.25 95 ILE A C 1
ATOM 722 O O . ILE A 1 95 ? -21.596 9.446 1.359 1.00 95.25 95 ILE A O 1
ATOM 726 N N . GLU A 1 96 ? -23.067 9.989 2.959 1.00 95.44 96 GLU A N 1
ATOM 727 C CA . GLU A 1 96 ? -23.511 11.231 2.319 1.00 95.44 96 GLU A CA 1
ATOM 728 C C . GLU A 1 96 ? -22.372 12.257 2.223 1.00 95.44 96 GLU A C 1
ATOM 730 O O . GLU A 1 96 ? -21.707 12.544 3.224 1.00 95.44 96 GLU A O 1
ATOM 735 N N . THR A 1 97 ? -22.176 12.823 1.029 1.00 94.12 97 THR A N 1
ATOM 736 C CA . THR A 1 97 ? -21.112 13.795 0.732 1.00 94.12 97 THR A CA 1
ATOM 737 C C . THR A 1 97 ? -21.558 15.252 0.759 1.00 94.12 97 THR A C 1
ATOM 739 O O . THR A 1 97 ? -20.714 16.138 0.889 1.00 94.12 97 THR A O 1
ATOM 742 N N . GLU A 1 98 ? -22.856 15.513 0.614 1.00 92.88 98 GLU A N 1
ATOM 743 C CA . GLU A 1 98 ? -23.405 16.866 0.502 1.00 92.88 98 GLU A CA 1
ATOM 744 C C . GLU A 1 98 ? -23.127 17.682 1.776 1.00 92.88 98 GLU A C 1
ATOM 746 O O . GLU A 1 98 ? -23.306 17.205 2.897 1.00 92.88 98 GLU A O 1
ATOM 751 N N . GLY A 1 99 ? -22.664 18.923 1.607 1.00 92.62 99 GLY A N 1
ATOM 752 C CA . GLY A 1 99 ? -22.428 19.852 2.718 1.00 92.62 99 GLY A CA 1
ATOM 753 C C . GLY A 1 99 ? -21.233 19.535 3.629 1.00 92.62 99 GLY A C 1
ATOM 754 O O . GLY A 1 99 ? -21.026 20.268 4.596 1.00 92.62 99 GLY A O 1
ATOM 755 N N . LYS A 1 100 ? -20.435 18.497 3.339 1.00 93.88 100 LYS A N 1
ATOM 756 C CA . LYS A 1 100 ? -19.249 18.123 4.128 1.00 93.88 100 LYS A CA 1
ATOM 757 C C . LYS A 1 100 ? -17.952 18.575 3.472 1.00 93.88 100 LYS A C 1
ATOM 759 O O . LYS A 1 100 ? -17.781 18.510 2.255 1.00 93.88 100 LYS A O 1
ATOM 764 N N . THR A 1 101 ? -16.990 18.968 4.296 1.00 94.62 101 THR A N 1
ATOM 765 C CA . THR A 1 101 ? -15.611 19.197 3.857 1.00 94.62 101 THR A CA 1
ATOM 766 C C . THR A 1 101 ? -14.900 17.873 3.566 1.00 94.62 101 THR A C 1
ATOM 768 O O . THR A 1 101 ? -15.206 16.830 4.149 1.00 94.62 101 THR A O 1
ATOM 771 N N . THR A 1 102 ? -13.862 17.914 2.729 1.00 89.38 102 THR A N 1
ATOM 772 C CA . THR A 1 102 ? -12.997 16.754 2.450 1.00 89.38 102 THR A CA 1
ATOM 773 C C . THR A 1 102 ? -12.412 16.146 3.730 1.00 89.38 102 THR A C 1
ATOM 775 O O . THR A 1 102 ? -12.275 14.928 3.835 1.00 89.38 102 THR A O 1
ATOM 778 N N . GLN A 1 103 ? -12.107 16.970 4.740 1.00 92.00 103 GLN A N 1
ATOM 779 C CA . GLN A 1 103 ? -11.579 16.501 6.024 1.00 92.00 103 GLN A CA 1
ATOM 780 C C . GLN A 1 103 ? -12.633 15.757 6.857 1.00 92.00 103 GLN A C 1
ATOM 782 O O . GLN A 1 103 ? -12.308 14.755 7.499 1.00 92.00 103 GLN A O 1
ATOM 787 N N . GLU A 1 104 ? -13.878 16.233 6.877 1.00 94.19 104 GLU A N 1
ATOM 788 C CA . GLU A 1 104 ? -14.983 15.547 7.557 1.00 94.19 104 GLU A CA 1
ATOM 789 C C . GLU A 1 104 ? -15.273 14.207 6.886 1.00 94.19 104 GLU A C 1
ATOM 791 O O . GLU A 1 104 ? -15.287 13.176 7.563 1.00 94.19 104 GLU A O 1
ATOM 796 N N . LEU A 1 105 ? -15.356 14.194 5.553 1.00 94.00 105 LEU A N 1
ATOM 797 C CA . LEU A 1 105 ? -15.523 12.959 4.791 1.00 94.00 105 LEU A CA 1
ATOM 798 C C . LEU A 1 105 ? -14.383 11.970 5.020 1.00 94.00 105 LEU A C 1
ATOM 800 O O . LEU A 1 105 ? -14.637 10.789 5.239 1.00 94.00 105 LEU A O 1
ATOM 804 N N . ALA A 1 106 ? -13.131 12.432 5.049 1.00 88.69 106 ALA A N 1
ATOM 805 C CA . ALA A 1 106 ? -11.990 11.567 5.338 1.00 88.69 106 ALA A CA 1
ATOM 806 C C . ALA A 1 106 ? -12.118 10.882 6.707 1.00 88.69 106 ALA A C 1
ATOM 808 O O . ALA A 1 106 ? -11.822 9.691 6.832 1.00 88.69 106 ALA A O 1
ATOM 809 N N . LYS A 1 107 ? -12.569 11.617 7.733 1.00 91.38 107 LYS A N 1
ATOM 810 C CA . LYS A 1 107 ? -12.779 11.072 9.083 1.00 91.38 107 LYS A CA 1
ATOM 811 C C . LYS A 1 107 ? -13.908 10.048 9.104 1.00 91.38 107 LYS A C 1
ATOM 813 O O . LYS A 1 107 ? -13.739 8.990 9.708 1.00 91.38 107 LYS A O 1
ATOM 818 N N . GLU A 1 108 ? -15.024 10.337 8.442 1.00 93.56 108 GLU A N 1
ATOM 819 C CA . GLU A 1 108 ? -16.166 9.423 8.367 1.00 93.56 108 GLU A CA 1
ATOM 820 C C . GLU A 1 108 ? -15.827 8.144 7.598 1.00 93.56 108 GLU A C 1
ATOM 822 O O . GLU A 1 108 ? -16.033 7.049 8.121 1.00 93.56 108 GLU A O 1
ATOM 827 N N . VAL A 1 109 ? -15.208 8.267 6.420 1.00 92.25 109 VAL A N 1
ATOM 828 C CA . VAL A 1 109 ? -14.703 7.133 5.628 1.00 92.25 109 VAL A CA 1
ATOM 829 C C . VAL A 1 109 ? -13.723 6.299 6.447 1.00 92.25 109 VAL A C 1
ATOM 831 O O . VAL A 1 109 ? -13.813 5.069 6.474 1.00 92.25 109 VAL A O 1
ATOM 834 N N . HIS A 1 110 ? -12.784 6.948 7.141 1.00 89.12 110 HIS A N 1
ATOM 835 C CA . HIS A 1 110 ? -11.831 6.245 7.991 1.00 89.12 110 HIS A CA 1
ATOM 836 C C . HIS A 1 110 ? -12.542 5.463 9.101 1.00 89.12 110 HIS A C 1
ATOM 838 O O . HIS A 1 110 ? -12.274 4.276 9.288 1.00 89.12 110 HIS A O 1
ATOM 844 N N . HIS A 1 111 ? -13.468 6.106 9.809 1.00 91.81 111 HIS A N 1
ATOM 845 C CA . HIS A 1 111 ? -14.211 5.475 10.891 1.00 91.81 111 HIS A CA 1
ATOM 846 C C . HIS A 1 111 ? -15.067 4.300 10.399 1.00 91.81 111 HIS A C 1
ATOM 848 O O . HIS A 1 111 ? -15.032 3.227 11.004 1.00 91.81 111 HIS A O 1
ATOM 854 N N . ALA A 1 112 ? -15.769 4.462 9.276 1.00 93.31 112 ALA A N 1
ATOM 855 C CA . ALA A 1 112 ? -16.565 3.409 8.655 1.00 93.31 112 ALA A CA 1
ATOM 856 C C . ALA A 1 112 ? -15.719 2.176 8.304 1.00 93.31 112 ALA A C 1
ATOM 858 O O . ALA A 1 112 ? -16.064 1.066 8.709 1.00 93.31 112 ALA A O 1
ATOM 859 N N . ARG A 1 113 ? -14.546 2.366 7.686 1.00 90.00 113 ARG A N 1
ATOM 860 C CA . ARG A 1 113 ? -13.613 1.262 7.388 1.00 90.00 113 ARG A CA 1
ATOM 861 C C . ARG A 1 113 ? -13.095 0.561 8.641 1.00 90.00 113 ARG A C 1
ATOM 863 O O . ARG A 1 113 ? -12.954 -0.660 8.655 1.00 90.00 113 ARG A O 1
ATOM 870 N N . ILE A 1 114 ? -12.811 1.313 9.707 1.00 92.00 114 ILE A N 1
ATOM 871 C CA . ILE A 1 114 ? -12.422 0.728 10.997 1.00 92.00 114 ILE A CA 1
ATOM 872 C C . ILE A 1 114 ? -13.563 -0.121 11.567 1.00 92.00 114 ILE A C 1
ATOM 874 O O . ILE A 1 114 ? -13.302 -1.212 12.071 1.00 92.00 114 ILE A O 1
ATOM 878 N N . MET A 1 115 ? -14.816 0.327 11.461 1.00 92.19 115 MET A N 1
ATOM 879 C CA . MET A 1 115 ? -15.973 -0.456 11.903 1.00 92.19 115 MET A CA 1
ATOM 880 C C . MET A 1 115 ? -16.167 -1.732 11.079 1.00 92.19 115 MET A C 1
ATOM 882 O O . MET A 1 115 ? -16.418 -2.786 11.662 1.00 92.19 115 MET A O 1
ATOM 886 N N . GLU A 1 116 ? -16.038 -1.672 9.753 1.00 92.81 116 GLU A N 1
ATOM 887 C CA . GLU A 1 116 ? -16.092 -2.862 8.890 1.00 92.81 116 GLU A CA 1
ATOM 888 C C . GLU A 1 116 ? -15.004 -3.865 9.267 1.00 92.81 116 GLU A C 1
ATOM 890 O O . GLU A 1 116 ? -15.302 -5.024 9.562 1.00 92.81 116 GLU A O 1
ATOM 895 N N . LYS A 1 117 ? -13.756 -3.401 9.387 1.00 90.19 117 LYS A N 1
ATOM 896 C CA . LYS A 1 117 ? -12.637 -4.267 9.762 1.00 90.19 117 LYS A CA 1
ATOM 897 C C . LYS A 1 117 ? -12.784 -4.832 11.175 1.00 90.19 117 LYS A C 1
ATOM 899 O O . LYS A 1 117 ? -12.450 -5.990 11.410 1.00 90.19 117 LYS A O 1
ATOM 904 N N . ALA A 1 118 ? -13.316 -4.053 12.115 1.00 93.56 118 ALA A N 1
ATOM 905 C CA . ALA A 1 118 ? -13.634 -4.542 13.451 1.00 93.56 118 ALA A CA 1
ATOM 906 C C . ALA A 1 118 ? -14.658 -5.685 13.405 1.00 93.56 118 ALA A C 1
ATOM 908 O O . ALA A 1 118 ? -14.452 -6.694 14.078 1.00 93.56 118 ALA A O 1
ATOM 909 N N . LYS A 1 119 ? -15.713 -5.571 12.583 1.00 94.94 119 LYS A N 1
ATOM 910 C CA . LYS A 1 119 ? -16.696 -6.652 12.385 1.00 94.94 119 LYS A CA 1
ATOM 911 C C . LYS A 1 119 ? -16.045 -7.898 11.788 1.00 94.94 119 LYS A C 1
ATOM 913 O O . LYS A 1 119 ? -16.254 -8.984 12.320 1.00 94.94 119 LYS A O 1
ATOM 918 N N . GLU A 1 120 ? -15.235 -7.742 10.741 1.00 92.69 120 GLU A N 1
ATOM 919 C CA . GLU A 1 120 ? -14.510 -8.854 10.104 1.00 92.69 120 GLU A CA 1
ATOM 920 C C . GLU A 1 120 ? -13.603 -9.604 11.089 1.00 92.69 120 GLU A C 1
ATOM 922 O O . GLU A 1 120 ? -13.509 -10.828 11.043 1.00 92.69 120 GLU A O 1
ATOM 927 N N . LEU A 1 121 ? -12.960 -8.873 12.001 1.00 91.31 121 LEU A N 1
ATOM 928 C CA . LEU A 1 121 ? -12.052 -9.422 13.010 1.00 91.31 121 LEU A CA 1
ATOM 929 C C . LEU A 1 121 ? -12.768 -9.881 14.294 1.00 91.31 121 LEU A C 1
ATOM 931 O O . LEU A 1 121 ? -12.108 -10.309 15.240 1.00 91.31 121 LEU A O 1
ATOM 935 N N . GLY A 1 122 ? -14.100 -9.769 14.365 1.00 94.88 122 GLY A N 1
ATOM 936 C CA . GLY A 1 122 ? -14.881 -10.128 15.554 1.00 94.88 122 GLY A CA 1
ATOM 937 C C . GLY A 1 122 ? -14.628 -9.228 16.773 1.00 94.88 122 GLY A C 1
ATOM 938 O O . GLY A 1 122 ? -14.848 -9.644 17.912 1.00 94.88 122 GLY A O 1
ATOM 939 N N . ILE A 1 123 ? -14.157 -7.998 16.565 1.00 95.44 123 ILE A N 1
ATOM 940 C CA . ILE A 1 123 ? -13.885 -7.021 17.624 1.00 95.44 123 ILE A CA 1
ATOM 941 C C . ILE A 1 123 ? -15.194 -6.333 18.023 1.00 95.44 123 ILE A C 1
ATOM 943 O O . ILE A 1 123 ? -15.899 -5.766 17.191 1.00 95.44 123 ILE A O 1
ATOM 947 N N . LYS A 1 124 ? -15.510 -6.330 19.324 1.00 95.19 124 LYS A N 1
ATOM 948 C CA . LYS A 1 124 ? -16.681 -5.614 19.855 1.00 95.19 124 LYS A CA 1
ATOM 949 C C . LYS A 1 124 ? -16.554 -4.106 19.602 1.00 95.19 124 LYS A C 1
ATOM 951 O O . LYS A 1 124 ? -15.543 -3.522 19.982 1.00 95.19 124 LYS A O 1
ATOM 956 N N . ILE A 1 125 ? -17.593 -3.491 19.036 1.00 95.06 125 ILE A N 1
ATOM 957 C CA . ILE A 1 125 ? -17.617 -2.065 18.655 1.00 95.06 125 ILE A CA 1
ATOM 958 C C . ILE A 1 125 ? -18.328 -1.194 19.699 1.00 95.06 125 ILE A C 1
ATOM 960 O O . ILE A 1 125 ? -17.881 -0.091 19.996 1.00 95.06 125 ILE A O 1
ATOM 964 N N . GLU A 1 126 ? -19.434 -1.684 20.261 1.00 92.69 126 GLU A N 1
ATOM 965 C CA . GLU A 1 126 ? -20.339 -0.890 21.101 1.00 92.69 126 GLU A CA 1
ATOM 966 C C . GLU A 1 126 ? -19.638 -0.213 22.285 1.00 92.69 126 GLU A C 1
ATOM 968 O O . GLU A 1 126 ? -18.938 -0.862 23.068 1.00 92.69 126 GLU A O 1
ATOM 973 N N . GLY A 1 127 ? -19.882 1.094 22.430 1.00 91.62 127 GLY A N 1
ATOM 974 C CA . GLY A 1 127 ? -19.400 1.906 23.548 1.00 91.62 127 GLY A CA 1
ATOM 975 C C . GLY A 1 127 ? -17.906 2.237 23.518 1.00 91.62 127 GLY A C 1
ATOM 976 O O . GLY A 1 127 ? -17.411 2.817 24.483 1.00 91.62 127 GLY A O 1
ATOM 977 N N . LYS A 1 128 ? -17.175 1.880 22.452 1.00 92.88 128 LYS A N 1
ATOM 978 C CA . LYS A 1 128 ? -15.752 2.214 22.321 1.00 92.88 128 LYS A CA 1
ATOM 979 C C . LYS A 1 128 ? -15.542 3.581 21.687 1.00 92.88 128 LYS A C 1
ATOM 981 O O . LYS A 1 128 ? -16.204 3.951 20.724 1.00 92.88 128 LYS A O 1
ATOM 986 N N . ASP A 1 129 ? -14.543 4.286 22.203 1.00 94.12 129 ASP A N 1
ATOM 987 C CA . ASP A 1 129 ? -13.990 5.467 21.551 1.00 94.12 129 ASP A CA 1
ATOM 988 C C . ASP A 1 129 ? -13.393 5.091 20.172 1.00 94.12 129 ASP A C 1
ATOM 990 O O . ASP A 1 129 ? -12.715 4.060 20.064 1.00 94.12 129 ASP A O 1
ATOM 994 N N . PRO A 1 130 ? -13.595 5.907 19.117 1.00 89.62 130 PRO A N 1
ATOM 995 C CA . PRO A 1 130 ? -13.079 5.620 17.779 1.00 89.62 130 PRO A CA 1
ATOM 996 C C . PRO A 1 130 ? -11.565 5.385 17.716 1.00 89.62 130 PRO A C 1
ATOM 998 O O . PRO A 1 130 ? -11.121 4.514 16.964 1.00 89.62 130 PRO A O 1
ATOM 1001 N N . LYS A 1 131 ? -10.760 6.118 18.503 1.00 91.81 131 LYS A N 1
ATOM 1002 C CA . LYS A 1 131 ? -9.297 5.951 18.516 1.00 91.81 131 LY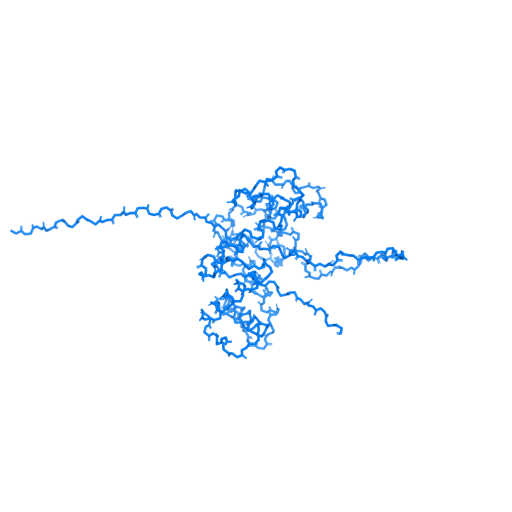S A CA 1
ATOM 1003 C C . LYS A 1 131 ? -8.913 4.629 19.176 1.00 91.81 131 LYS A C 1
ATOM 1005 O O . LYS A 1 131 ? -8.006 3.948 18.695 1.00 91.81 131 LYS A O 1
ATOM 1010 N N . VAL A 1 132 ? -9.617 4.242 20.242 1.00 94.19 132 VAL A N 1
ATOM 1011 C CA . VAL A 1 132 ? -9.427 2.939 20.903 1.00 94.19 132 VAL A CA 1
ATOM 1012 C C . VAL A 1 132 ? -9.786 1.796 19.954 1.00 94.19 132 VAL A C 1
ATOM 1014 O O . VAL A 1 132 ? -8.984 0.877 19.787 1.00 94.19 132 VAL A O 1
ATOM 1017 N N . LEU A 1 133 ? -10.934 1.878 19.275 1.00 93.88 133 LEU A N 1
ATOM 1018 C CA . LEU A 1 133 ? -11.352 0.864 18.305 1.00 93.88 133 LEU A CA 1
ATOM 1019 C C . LEU A 1 133 ? -10.339 0.721 17.161 1.00 93.88 133 LEU A C 1
ATOM 1021 O O . LEU A 1 133 ? -9.935 -0.394 16.839 1.00 93.88 133 LEU A O 1
ATOM 1025 N N . ALA A 1 134 ? -9.885 1.837 16.583 1.00 90.94 134 ALA A N 1
ATOM 1026 C CA . ALA A 1 134 ? -8.891 1.818 15.514 1.00 90.94 134 ALA A CA 1
ATOM 1027 C C . ALA A 1 134 ? -7.586 1.146 15.961 1.00 90.94 134 ALA A C 1
ATOM 1029 O O . ALA A 1 134 ? -7.036 0.313 15.241 1.00 90.94 134 ALA A O 1
ATOM 1030 N N . LYS A 1 135 ? -7.112 1.459 17.174 1.00 91.88 135 LYS A N 1
ATOM 1031 C CA . LYS A 1 135 ? -5.921 0.825 17.748 1.00 91.88 135 LYS A CA 1
ATOM 1032 C C . LYS A 1 135 ? -6.094 -0.690 17.870 1.00 91.88 135 LYS A C 1
ATOM 1034 O O . LYS A 1 135 ? -5.213 -1.426 17.434 1.00 91.88 135 LYS A O 1
ATOM 1039 N N . GLU A 1 136 ? -7.215 -1.155 18.417 1.00 92.56 136 GLU A N 1
ATOM 1040 C CA . GLU A 1 136 ? -7.484 -2.591 18.554 1.00 92.56 136 GLU A CA 1
ATOM 1041 C C . GLU A 1 136 ? -7.548 -3.307 17.200 1.00 92.56 136 GLU A C 1
ATOM 1043 O O . GLU A 1 136 ? -6.981 -4.390 17.054 1.00 92.56 136 GLU A O 1
ATOM 1048 N N . VAL A 1 137 ? -8.179 -2.687 16.196 1.00 91.69 137 VAL A N 1
ATOM 1049 C CA . VAL A 1 137 ? -8.220 -3.209 14.822 1.00 91.69 137 VAL A CA 1
ATOM 1050 C C . VAL A 1 137 ? -6.808 -3.357 14.260 1.00 91.69 137 VAL A C 1
ATOM 1052 O O . VAL A 1 137 ? -6.450 -4.434 13.784 1.00 91.69 137 VAL A O 1
ATOM 1055 N N . TYR A 1 138 ? -5.970 -2.321 14.361 1.00 91.44 138 TYR A N 1
ATOM 1056 C CA . TYR A 1 138 ? -4.590 -2.393 13.873 1.00 91.44 138 TYR A CA 1
ATOM 1057 C C . TYR A 1 138 ? -3.750 -3.435 14.617 1.00 91.44 138 TYR A C 1
ATOM 1059 O O . TYR A 1 138 ? -2.947 -4.133 13.996 1.00 91.44 138 TYR A O 1
ATOM 1067 N N . GLU A 1 139 ? -3.922 -3.563 15.932 1.00 91.62 139 GLU A N 1
ATOM 1068 C CA . GLU A 1 139 ? -3.245 -4.590 16.727 1.00 91.62 139 GLU A CA 1
ATOM 1069 C C . GLU A 1 139 ? -3.666 -6.003 16.324 1.00 91.62 139 GLU A C 1
ATOM 1071 O O . GLU A 1 139 ? -2.808 -6.879 16.197 1.00 91.62 139 GLU A O 1
ATOM 1076 N N . ALA A 1 140 ? -4.959 -6.232 16.102 1.00 92.25 140 ALA A N 1
ATOM 1077 C CA . ALA A 1 140 ? -5.474 -7.521 15.657 1.00 92.25 140 ALA A CA 1
ATOM 1078 C C . ALA A 1 140 ? -4.962 -7.882 14.255 1.00 92.25 140 ALA A C 1
ATOM 1080 O O . ALA A 1 140 ? -4.458 -8.987 14.061 1.00 92.25 140 ALA A O 1
ATOM 1081 N N . MET A 1 141 ? -4.988 -6.934 13.311 1.00 91.38 141 MET A N 1
ATOM 1082 C CA . MET A 1 141 ? -4.428 -7.135 11.968 1.00 91.38 141 MET A CA 1
ATOM 1083 C C . MET A 1 141 ? -2.935 -7.461 12.016 1.00 91.38 141 MET A C 1
ATOM 1085 O O . MET A 1 141 ? -2.474 -8.376 11.337 1.00 91.38 141 MET A O 1
ATOM 1089 N N . LEU A 1 142 ? -2.169 -6.736 12.836 1.00 92.88 142 LEU A N 1
ATOM 1090 C CA . LEU A 1 142 ? -0.738 -6.980 12.976 1.00 92.88 142 LEU A CA 1
ATOM 1091 C C . LEU A 1 142 ? -0.451 -8.363 13.577 1.00 92.88 142 LEU A C 1
ATOM 1093 O O . LEU A 1 142 ? 0.490 -9.026 13.145 1.00 92.88 142 LEU A O 1
ATOM 1097 N N . LYS A 1 143 ? -1.247 -8.806 14.558 1.00 92.19 143 LYS A N 1
ATOM 1098 C CA . LYS A 1 143 ? -1.128 -10.153 15.140 1.00 92.19 143 LYS A CA 1
ATOM 1099 C C . LYS A 1 143 ? -1.441 -11.234 14.110 1.00 92.19 143 LYS A C 1
ATOM 1101 O O . LYS A 1 143 ? -0.645 -12.152 13.974 1.00 92.19 143 LYS A O 1
ATOM 1106 N N . GLN A 1 144 ? -2.508 -11.075 13.327 1.00 92.12 144 GLN A N 1
ATOM 1107 C CA . GLN A 1 144 ? -2.828 -12.004 12.242 1.00 92.12 144 GLN A CA 1
ATOM 1108 C C . GLN A 1 144 ? -1.675 -12.102 11.228 1.00 92.12 144 GLN A C 1
ATOM 1110 O O . GLN A 1 144 ? -1.251 -13.199 10.879 1.00 92.12 144 GLN A O 1
ATOM 1115 N N . GLN A 1 145 ? -1.104 -10.966 10.813 1.00 90.50 145 GLN A N 1
ATOM 1116 C CA . GLN A 1 145 ? 0.062 -10.956 9.922 1.00 90.50 145 GLN A CA 1
ATOM 1117 C C . GLN A 1 145 ? 1.291 -11.615 10.552 1.00 90.50 145 GLN A C 1
ATOM 1119 O O . GLN A 1 145 ? 2.057 -12.284 9.863 1.00 90.50 145 GLN A O 1
ATOM 1124 N N . ALA A 1 146 ? 1.514 -11.408 11.850 1.00 93.44 146 ALA A N 1
ATOM 1125 C CA . ALA A 1 146 ? 2.595 -12.068 12.562 1.00 93.44 146 ALA A CA 1
ATOM 1126 C C . ALA A 1 146 ? 2.408 -13.590 12.547 1.00 93.44 146 ALA A C 1
ATOM 1128 O O . ALA A 1 146 ? 3.343 -14.302 12.179 1.00 93.44 146 ALA A O 1
ATOM 1129 N N . ASP A 1 147 ? 1.201 -14.072 12.837 1.00 93.81 147 ASP A N 1
ATOM 1130 C CA . ASP A 1 147 ? 0.865 -15.496 12.828 1.00 93.81 147 ASP A CA 1
ATOM 1131 C C . ASP A 1 147 ? 1.053 -16.113 11.430 1.00 93.81 147 ASP A C 1
ATOM 1133 O O . ASP A 1 147 ? 1.721 -17.141 11.295 1.00 93.81 147 ASP A O 1
ATOM 1137 N N . GLU A 1 148 ? 0.579 -15.444 10.372 1.00 92.12 148 GLU A N 1
ATOM 1138 C CA . GLU A 1 148 ? 0.779 -15.854 8.969 1.00 92.12 148 GLU A CA 1
ATOM 1139 C C . GLU A 1 148 ? 2.264 -15.959 8.575 1.00 92.12 148 GLU A C 1
ATOM 1141 O O . GLU A 1 148 ? 2.634 -16.737 7.693 1.00 92.12 148 GLU A O 1
ATOM 1146 N N . LEU A 1 149 ? 3.132 -15.180 9.224 1.00 92.62 149 LEU A N 1
ATOM 1147 C CA . LEU A 1 149 ? 4.576 -15.163 8.979 1.00 92.62 149 LEU A CA 1
ATOM 1148 C C . LEU A 1 149 ? 5.373 -16.045 9.949 1.00 92.62 149 LEU A C 1
ATOM 1150 O O . LEU A 1 149 ? 6.607 -16.094 9.845 1.00 92.62 149 LEU A O 1
ATOM 1154 N N . GLY A 1 150 ? 4.696 -16.727 10.878 1.00 94.88 150 GLY A N 1
ATOM 1155 C CA . GLY A 1 150 ? 5.318 -17.532 11.928 1.00 94.88 150 GLY A CA 1
ATOM 1156 C C . GLY A 1 150 ? 6.073 -16.704 12.974 1.00 94.88 150 GLY A C 1
ATOM 1157 O O . GLY A 1 150 ? 7.047 -17.184 13.554 1.00 94.88 150 GLY A O 1
ATOM 1158 N N . ILE A 1 151 ? 5.673 -15.450 13.192 1.00 95.69 151 ILE A N 1
ATOM 1159 C CA . ILE A 1 151 ? 6.252 -14.538 14.183 1.00 95.69 151 ILE A CA 1
ATOM 1160 C C . ILE A 1 151 ? 5.421 -14.587 15.465 1.00 95.69 151 ILE A C 1
ATOM 1162 O O . ILE A 1 151 ? 4.257 -14.203 15.488 1.00 95.69 151 ILE A O 1
ATOM 1166 N N . THR A 1 152 ? 6.047 -14.957 16.581 1.00 94.62 152 THR A N 1
ATOM 1167 C CA . THR A 1 152 ? 5.391 -14.909 17.893 1.00 94.62 152 THR A CA 1
ATOM 1168 C C . THR A 1 152 ? 5.143 -13.465 18.330 1.00 94.62 152 THR A C 1
ATOM 1170 O O . THR A 1 152 ? 6.098 -12.706 18.516 1.00 94.62 152 THR A O 1
ATOM 1173 N N . ALA A 1 153 ? 3.878 -13.107 18.571 1.00 93.12 153 ALA A N 1
ATOM 1174 C CA . ALA A 1 153 ? 3.481 -11.804 19.117 1.00 93.12 153 ALA A CA 1
ATOM 1175 C C . ALA A 1 153 ? 3.591 -11.706 20.654 1.00 93.12 153 ALA A C 1
ATOM 1177 O O . ALA A 1 153 ? 3.627 -10.610 21.214 1.00 93.12 153 ALA A O 1
ATOM 1178 N N . LYS A 1 154 ? 3.624 -12.843 21.361 1.00 91.00 154 LYS A N 1
ATOM 1179 C CA . LYS A 1 154 ? 3.615 -12.891 22.831 1.00 91.00 154 LYS A CA 1
ATOM 1180 C C . LYS A 1 154 ? 4.823 -12.159 23.427 1.00 91.00 154 LYS A C 1
ATOM 1182 O O . LYS A 1 154 ? 5.961 -12.509 23.136 1.00 91.00 154 LYS A O 1
ATOM 1187 N N . GLY A 1 155 ? 4.550 -11.201 24.314 1.00 90.94 155 GLY A N 1
ATOM 1188 C CA . GLY A 1 155 ? 5.570 -10.457 25.057 1.00 90.94 155 GLY A CA 1
ATOM 1189 C C . GLY A 1 155 ? 6.270 -9.347 24.269 1.00 90.94 155 GLY A C 1
ATOM 1190 O O . GLY A 1 155 ? 7.186 -8.742 24.812 1.00 90.94 155 GLY A O 1
ATOM 1191 N N . LYS A 1 156 ? 5.854 -9.075 23.024 1.00 93.00 156 LYS A N 1
ATOM 1192 C CA . LYS A 1 156 ? 6.403 -7.986 22.208 1.00 93.00 156 LYS A CA 1
ATOM 1193 C C . LYS A 1 156 ? 5.528 -6.746 22.286 1.00 93.00 156 LYS A C 1
ATOM 1195 O O . LYS A 1 156 ? 4.302 -6.827 22.209 1.00 93.00 156 LYS A O 1
ATOM 1200 N N . GLU A 1 157 ? 6.179 -5.593 22.349 1.00 94.00 157 GLU A N 1
ATOM 1201 C CA . GLU A 1 157 ? 5.518 -4.303 22.180 1.00 94.00 157 GLU A CA 1
ATOM 1202 C C . GLU A 1 157 ? 5.033 -4.133 20.733 1.00 94.00 157 GLU A C 1
ATOM 1204 O O . GLU A 1 157 ? 5.671 -4.603 19.786 1.00 94.00 157 GLU A O 1
ATOM 1209 N N . PHE A 1 158 ? 3.940 -3.391 20.529 1.00 88.62 158 PHE A N 1
ATOM 1210 C CA . PHE A 1 158 ? 3.343 -3.188 19.199 1.00 88.62 158 PHE A CA 1
ATOM 1211 C C . PHE A 1 158 ? 4.365 -2.717 18.150 1.00 88.62 158 PHE A C 1
ATOM 1213 O O . PHE A 1 158 ? 4.408 -3.219 17.027 1.00 88.62 158 PHE A O 1
ATOM 1220 N N . LYS A 1 159 ? 5.229 -1.764 18.524 1.00 92.12 159 LYS A N 1
ATOM 1221 C CA . LYS A 1 159 ? 6.255 -1.206 17.631 1.00 92.12 159 LYS A CA 1
ATOM 1222 C C . LYS A 1 159 ? 7.312 -2.240 17.237 1.00 92.12 159 LYS A C 1
ATOM 1224 O O . LYS A 1 159 ? 7.790 -2.217 16.103 1.00 92.12 159 LYS A O 1
ATOM 1229 N N . GLU A 1 160 ? 7.680 -3.120 18.161 1.00 94.06 160 GLU A N 1
ATOM 1230 C CA . GLU A 1 160 ? 8.643 -4.192 17.917 1.00 94.06 160 GLU A CA 1
ATOM 1231 C C . GLU A 1 160 ? 8.050 -5.241 16.977 1.00 94.06 160 GLU A C 1
ATOM 1233 O O . GLU A 1 160 ? 8.636 -5.514 15.928 1.00 94.06 160 GLU A O 1
ATOM 1238 N N . LEU A 1 161 ? 6.841 -5.723 17.286 1.00 93.81 161 LEU A N 1
ATOM 1239 C CA . LEU A 1 161 ? 6.117 -6.677 16.448 1.00 93.81 161 LEU A CA 1
ATOM 1240 C C . LEU A 1 161 ? 5.933 -6.140 15.025 1.00 93.81 161 LEU A C 1
ATOM 1242 O O . LEU A 1 161 ? 6.223 -6.829 14.050 1.00 93.81 161 LEU A O 1
ATOM 1246 N N . ARG A 1 162 ? 5.526 -4.873 14.898 1.00 92.81 162 ARG A N 1
ATOM 1247 C CA . ARG A 1 162 ? 5.352 -4.202 13.605 1.00 92.81 162 ARG A CA 1
ATOM 1248 C C . ARG A 1 162 ? 6.638 -4.171 12.793 1.00 92.81 162 ARG A C 1
ATOM 1250 O O . ARG A 1 162 ? 6.613 -4.435 11.592 1.00 92.81 162 ARG A O 1
ATOM 1257 N N . LYS A 1 163 ? 7.758 -3.830 13.432 1.00 92.62 163 LYS A N 1
ATOM 1258 C CA . LYS A 1 163 ? 9.064 -3.799 12.769 1.00 92.62 163 LYS A CA 1
ATOM 1259 C C . LYS A 1 163 ? 9.454 -5.193 12.283 1.00 92.62 163 LYS A C 1
ATOM 1261 O O . LYS A 1 163 ? 9.925 -5.326 11.159 1.00 92.62 163 LYS A O 1
ATOM 1266 N N . GLU A 1 164 ? 9.259 -6.215 13.105 1.00 94.12 164 GLU A N 1
ATOM 1267 C CA . GLU A 1 164 ? 9.608 -7.592 12.758 1.00 94.12 164 GLU A CA 1
ATOM 1268 C C . GLU A 1 164 ? 8.752 -8.141 11.615 1.00 94.12 164 GLU A C 1
ATOM 1270 O O . GLU A 1 164 ? 9.308 -8.665 10.648 1.00 94.12 164 GLU A O 1
ATOM 1275 N N . VAL A 1 165 ? 7.432 -7.932 11.671 1.00 92.75 165 VAL A N 1
ATOM 1276 C CA . VAL A 1 165 ? 6.499 -8.262 10.582 1.00 92.75 165 VAL A CA 1
ATOM 1277 C C . VAL A 1 165 ? 6.935 -7.582 9.289 1.00 92.75 165 VAL A C 1
ATOM 1279 O O . VAL A 1 165 ? 7.098 -8.249 8.270 1.00 92.75 165 VAL A O 1
ATOM 1282 N N . PHE A 1 166 ? 7.219 -6.277 9.329 1.00 90.00 166 PHE A N 1
ATOM 1283 C CA . PHE A 1 166 ? 7.677 -5.541 8.151 1.00 90.00 166 PHE A CA 1
ATOM 1284 C C . PHE A 1 166 ? 8.981 -6.112 7.575 1.00 90.00 166 PHE A C 1
ATOM 1286 O O . PHE A 1 166 ? 9.057 -6.400 6.382 1.00 90.00 166 PHE A O 1
ATOM 1293 N N . VAL A 1 167 ? 9.998 -6.337 8.411 1.00 92.31 167 VAL A N 1
ATOM 1294 C CA . VAL A 1 167 ? 11.282 -6.902 7.963 1.00 92.31 167 VAL A CA 1
ATOM 1295 C C . VAL A 1 167 ? 11.093 -8.294 7.359 1.00 92.31 167 VAL A C 1
ATOM 1297 O O . VAL A 1 167 ? 11.697 -8.595 6.328 1.00 92.31 167 VAL A O 1
ATOM 1300 N N . ARG A 1 168 ? 10.258 -9.141 7.970 1.00 93.69 168 ARG A N 1
ATOM 1301 C CA . ARG A 1 168 ? 9.967 -10.487 7.465 1.00 93.69 168 ARG A CA 1
ATOM 1302 C C . ARG A 1 168 ? 9.250 -10.439 6.120 1.00 93.69 168 ARG A C 1
ATOM 1304 O O . ARG A 1 168 ? 9.634 -11.182 5.224 1.00 93.69 168 ARG A O 1
ATOM 1311 N N . LEU A 1 169 ? 8.286 -9.535 5.949 1.00 91.50 169 LEU A N 1
ATOM 1312 C CA . LEU A 1 169 ? 7.602 -9.327 4.671 1.00 91.50 169 LEU A CA 1
ATOM 1313 C C . LEU A 1 169 ? 8.565 -8.937 3.554 1.00 91.50 169 LEU A C 1
ATOM 1315 O O . LEU A 1 169 ? 8.530 -9.546 2.488 1.00 91.50 169 LEU A O 1
ATOM 1319 N N . ILE A 1 170 ? 9.442 -7.965 3.809 1.00 92.75 170 ILE A N 1
ATOM 1320 C CA . ILE A 1 170 ? 10.432 -7.525 2.821 1.00 92.75 170 ILE A CA 1
ATOM 1321 C C . ILE A 1 170 ? 11.402 -8.655 2.475 1.00 92.75 170 ILE A C 1
ATOM 1323 O O . ILE A 1 170 ? 11.678 -8.880 1.302 1.00 92.75 170 ILE A O 1
ATOM 1327 N N . LYS A 1 171 ? 11.889 -9.409 3.468 1.00 93.19 171 LYS A N 1
ATOM 1328 C CA . LYS A 1 171 ? 12.779 -10.549 3.208 1.00 93.19 171 LYS A CA 1
ATOM 1329 C C . LYS A 1 171 ? 12.102 -11.638 2.379 1.00 93.19 171 LYS A C 1
ATOM 1331 O O . LYS A 1 171 ? 12.699 -12.086 1.411 1.00 93.19 171 LYS A O 1
ATOM 1336 N N . ASN A 1 172 ? 10.863 -12.003 2.707 1.00 93.06 172 ASN A N 1
ATOM 1337 C CA . ASN A 1 172 ? 10.122 -13.004 1.940 1.00 93.06 172 ASN A CA 1
ATOM 1338 C C . ASN A 1 172 ? 9.898 -12.537 0.489 1.00 93.06 172 ASN A C 1
ATOM 1340 O O . ASN A 1 172 ? 10.140 -13.303 -0.433 1.00 93.06 172 ASN A O 1
ATOM 1344 N N . GLN A 1 173 ? 9.522 -11.270 0.270 1.00 93.00 173 GLN A N 1
ATOM 1345 C CA . GLN A 1 173 ? 9.377 -10.719 -1.087 1.00 93.00 173 GLN A CA 1
ATOM 1346 C C . GLN A 1 173 ? 10.705 -10.697 -1.857 1.00 93.00 173 GLN A C 1
ATOM 1348 O O . GLN A 1 173 ? 10.731 -10.995 -3.048 1.00 93.00 173 GLN A O 1
ATOM 1353 N N . ALA A 1 174 ? 11.812 -10.350 -1.196 1.00 94.12 174 ALA A N 1
ATOM 1354 C CA . ALA A 1 174 ? 13.136 -10.408 -1.807 1.00 94.12 174 ALA A CA 1
ATOM 1355 C C . ALA A 1 174 ? 13.493 -11.845 -2.221 1.00 94.12 174 ALA A C 1
ATOM 1357 O O . ALA A 1 174 ? 13.923 -12.063 -3.352 1.00 94.12 174 ALA A O 1
ATOM 1358 N N . GLU A 1 175 ? 13.262 -12.825 -1.345 1.00 94.88 175 GLU A N 1
ATOM 1359 C CA . GLU A 1 175 ? 13.501 -14.247 -1.619 1.00 94.88 175 GLU A CA 1
ATOM 1360 C C . GLU A 1 175 ? 12.646 -14.758 -2.789 1.00 94.88 175 GLU A C 1
ATOM 1362 O O . GLU A 1 175 ? 13.183 -15.383 -3.704 1.00 94.88 175 GLU A O 1
ATOM 1367 N N . GLU A 1 176 ? 11.351 -14.423 -2.822 1.00 94.50 176 GLU A N 1
ATOM 1368 C CA . GLU A 1 176 ? 10.433 -14.748 -3.928 1.00 94.50 176 GLU A CA 1
ATOM 1369 C C . GLU A 1 176 ? 10.911 -14.188 -5.280 1.00 94.50 176 GLU A C 1
ATOM 1371 O O . GLU A 1 176 ? 10.690 -14.798 -6.326 1.00 94.50 176 GLU A O 1
ATOM 1376 N N . LEU A 1 177 ? 11.599 -13.043 -5.267 1.00 94.62 177 LEU A N 1
ATOM 1377 C CA . LEU A 1 177 ? 12.153 -12.389 -6.456 1.00 94.62 177 LEU A CA 1
ATOM 1378 C C . LEU A 1 177 ? 13.603 -12.799 -6.773 1.00 94.62 177 LEU A C 1
ATOM 1380 O O . LEU A 1 177 ? 14.192 -12.277 -7.726 1.00 94.62 177 LEU A O 1
ATOM 1384 N N . GLY A 1 178 ? 14.186 -13.719 -5.997 1.00 96.50 178 GLY A N 1
ATOM 1385 C CA . GLY A 1 178 ? 15.569 -14.175 -6.162 1.00 96.50 178 GLY A CA 1
ATOM 1386 C C . GLY A 1 178 ? 16.623 -13.133 -5.770 1.00 96.50 178 GLY A C 1
ATOM 1387 O O . GLY A 1 178 ? 17.750 -13.175 -6.264 1.00 96.50 178 GLY A O 1
ATOM 1388 N N . ILE A 1 179 ? 16.272 -12.178 -4.908 1.00 96.94 179 ILE A N 1
ATOM 1389 C CA . ILE A 1 179 ? 17.165 -11.125 -4.416 1.00 96.94 179 ILE A CA 1
ATOM 1390 C C . ILE A 1 179 ? 17.927 -11.629 -3.184 1.00 96.94 179 ILE A C 1
ATOM 1392 O O . ILE A 1 179 ? 17.341 -12.104 -2.212 1.00 96.94 179 ILE A O 1
ATOM 1396 N N . ASN A 1 180 ? 19.257 -11.487 -3.189 1.00 96.31 180 ASN A N 1
ATOM 1397 C CA . ASN A 1 180 ? 20.087 -11.857 -2.042 1.00 96.31 180 ASN A CA 1
ATOM 1398 C C . ASN A 1 180 ? 19.844 -10.915 -0.850 1.00 96.31 180 ASN A C 1
ATOM 1400 O O . ASN A 1 180 ? 20.120 -9.718 -0.932 1.00 96.31 180 ASN A O 1
ATOM 1404 N N . THR A 1 181 ? 19.409 -11.475 0.280 1.00 95.75 181 THR A N 1
ATOM 1405 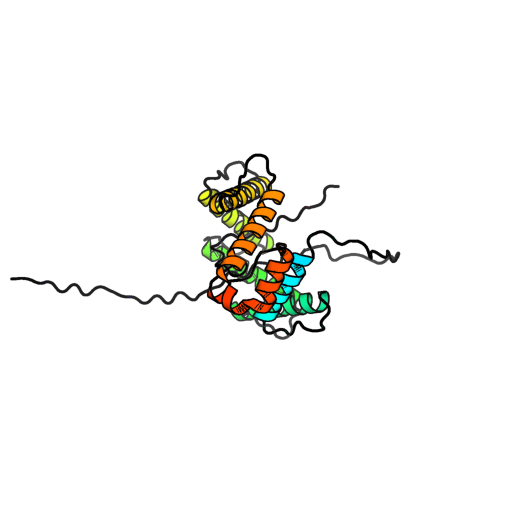C CA . THR A 1 181 ? 19.102 -10.730 1.510 1.00 95.75 181 THR A CA 1
ATOM 1406 C C . THR A 1 181 ? 20.289 -10.561 2.462 1.00 95.75 181 THR A C 1
ATOM 1408 O O . THR A 1 181 ? 20.224 -9.764 3.403 1.00 95.75 181 THR A O 1
ATOM 1411 N N . LYS A 1 182 ? 21.390 -11.295 2.259 1.00 94.75 182 LYS A N 1
ATOM 1412 C CA . LYS A 1 182 ? 22.516 -11.327 3.200 1.00 94.75 182 LYS A CA 1
ATOM 1413 C C . LYS A 1 182 ? 23.263 -9.993 3.225 1.00 94.75 182 LYS A C 1
ATOM 1415 O O . LYS A 1 182 ? 23.779 -9.543 2.209 1.00 94.75 182 LYS A O 1
ATOM 1420 N N . GLY A 1 183 ? 23.377 -9.405 4.418 1.00 92.69 183 GLY A N 1
ATOM 1421 C CA . GLY A 1 183 ? 24.141 -8.175 4.654 1.00 92.69 183 GLY A CA 1
ATOM 1422 C C . GLY A 1 183 ? 23.460 -6.889 4.181 1.00 92.69 183 GLY A C 1
ATOM 1423 O O . GLY A 1 183 ? 24.049 -5.824 4.330 1.00 92.69 183 GLY A O 1
ATOM 1424 N N . LYS A 1 184 ? 22.235 -6.970 3.646 1.00 93.31 184 LYS A N 1
ATOM 1425 C CA . LYS A 1 184 ? 21.467 -5.805 3.198 1.00 93.31 184 LYS A CA 1
ATOM 1426 C C . LYS A 1 184 ? 20.509 -5.341 4.285 1.00 93.31 184 LYS A C 1
ATOM 1428 O O . LYS A 1 184 ? 19.887 -6.156 4.974 1.00 93.31 184 LYS A O 1
ATOM 1433 N N . ASP A 1 185 ? 20.381 -4.031 4.437 1.00 93.75 185 ASP A N 1
ATOM 1434 C CA . ASP A 1 185 ? 19.337 -3.448 5.268 1.00 93.75 185 ASP A CA 1
ATOM 1435 C C . ASP A 1 185 ? 17.978 -3.474 4.543 1.00 93.75 185 ASP A C 1
ATOM 1437 O O . ASP A 1 185 ? 17.874 -3.706 3.338 1.00 93.75 185 ASP A O 1
ATOM 1441 N N . THR A 1 186 ? 16.907 -3.241 5.298 1.00 89.75 186 THR A N 1
ATOM 1442 C CA . THR A 1 186 ? 15.536 -3.341 4.786 1.00 89.75 186 THR A CA 1
ATOM 1443 C C . THR A 1 186 ? 15.220 -2.311 3.701 1.00 89.75 186 THR A C 1
ATOM 1445 O O . THR A 1 186 ? 14.437 -2.626 2.811 1.00 89.75 186 THR A O 1
ATOM 1448 N N . TYR A 1 187 ? 15.811 -1.112 3.733 1.00 88.19 187 TYR A N 1
ATOM 1449 C CA . TYR A 1 187 ? 15.552 -0.089 2.714 1.00 88.19 187 TYR A CA 1
ATOM 1450 C C . TYR A 1 187 ? 16.193 -0.460 1.384 1.00 88.19 187 TYR A C 1
ATOM 1452 O O . TYR A 1 187 ? 15.529 -0.366 0.354 1.00 88.19 187 TYR A O 1
ATOM 1460 N N . THR A 1 188 ? 17.432 -0.956 1.420 1.00 92.00 188 THR A N 1
ATOM 1461 C CA . THR A 1 188 ? 18.099 -1.498 0.230 1.00 92.00 188 THR A CA 1
ATOM 1462 C C . THR A 1 188 ? 17.265 -2.618 -0.396 1.00 92.00 188 THR A C 1
ATOM 1464 O O . THR A 1 188 ? 17.030 -2.617 -1.600 1.00 92.00 188 THR A O 1
ATOM 1467 N N . LEU A 1 189 ? 16.725 -3.532 0.419 1.00 91.50 189 LEU A N 1
ATOM 1468 C CA . LEU A 1 189 ? 15.865 -4.606 -0.088 1.00 91.50 189 LEU A CA 1
ATOM 1469 C C . LEU A 1 189 ? 14.565 -4.094 -0.714 1.00 91.50 189 LEU A C 1
ATOM 1471 O O . LEU A 1 189 ? 14.180 -4.582 -1.769 1.00 91.50 189 LEU A O 1
ATOM 1475 N N . VAL A 1 190 ? 13.892 -3.116 -0.099 1.00 89.25 190 VAL A N 1
ATOM 1476 C CA . VAL A 1 190 ? 12.680 -2.507 -0.679 1.00 89.25 190 VAL A CA 1
ATOM 1477 C C . VAL A 1 190 ? 12.977 -1.908 -2.051 1.00 89.25 190 VAL A C 1
ATOM 1479 O O . VAL A 1 190 ? 12.193 -2.088 -2.983 1.00 89.25 190 VAL A O 1
ATOM 1482 N N . ASP A 1 191 ? 14.096 -1.200 -2.180 1.00 88.00 191 ASP A N 1
ATOM 1483 C CA . ASP A 1 191 ? 14.468 -0.557 -3.433 1.00 88.00 191 ASP A CA 1
ATOM 1484 C C . ASP A 1 191 ? 14.775 -1.579 -4.536 1.00 88.00 191 ASP A C 1
ATOM 1486 O O . ASP A 1 191 ? 14.234 -1.465 -5.636 1.00 88.00 191 ASP A O 1
ATOM 1490 N N . GLU A 1 192 ? 15.529 -2.633 -4.215 1.00 91.94 192 GLU A N 1
ATOM 1491 C CA . GLU A 1 192 ? 15.817 -3.730 -5.147 1.00 91.94 192 GLU A CA 1
ATOM 1492 C C . GLU A 1 192 ? 14.561 -4.526 -5.531 1.00 91.94 192 GLU A C 1
ATOM 1494 O O . GLU A 1 192 ? 14.414 -4.921 -6.686 1.00 91.94 192 GLU A O 1
ATOM 1499 N N . ILE A 1 193 ? 13.628 -4.742 -4.596 1.00 92.19 193 ILE A N 1
ATOM 1500 C CA . ILE A 1 193 ? 12.327 -5.371 -4.882 1.00 92.19 193 ILE A CA 1
ATOM 1501 C C . ILE A 1 193 ? 11.551 -4.528 -5.893 1.00 92.19 193 ILE A C 1
ATOM 1503 O O . ILE A 1 193 ? 11.033 -5.066 -6.873 1.00 92.19 193 ILE A O 1
ATOM 1507 N N . HIS A 1 194 ? 11.461 -3.215 -5.664 1.00 90.44 194 HIS A N 1
ATOM 1508 C CA . HIS A 1 194 ? 10.745 -2.310 -6.563 1.00 90.44 194 HIS A CA 1
ATOM 1509 C C . HIS A 1 194 ? 11.393 -2.298 -7.945 1.00 90.44 194 HIS A C 1
ATOM 1511 O O . HIS A 1 194 ? 10.700 -2.460 -8.946 1.00 90.44 194 HIS A O 1
ATOM 1517 N N . GLU A 1 195 ? 12.715 -2.160 -7.999 1.00 93.56 195 GLU A N 1
ATOM 1518 C CA . GLU A 1 195 ? 13.471 -2.208 -9.245 1.00 93.56 195 GLU A CA 1
ATOM 1519 C C . GLU A 1 195 ? 13.219 -3.520 -9.992 1.00 93.56 195 GLU A C 1
ATOM 1521 O O . GLU A 1 195 ? 12.780 -3.504 -11.141 1.00 93.56 195 GLU A O 1
ATOM 1526 N N . LYS A 1 196 ? 13.378 -4.665 -9.324 1.00 95.56 196 LYS A N 1
ATOM 1527 C CA . LYS A 1 196 ? 13.152 -5.977 -9.936 1.00 95.56 196 LYS A CA 1
ATOM 1528 C C . LYS A 1 196 ? 11.739 -6.113 -10.508 1.00 95.56 196 LYS A C 1
ATOM 1530 O O . LYS A 1 196 ? 11.591 -6.604 -11.627 1.00 95.56 196 LYS A O 1
ATOM 1535 N N . LYS A 1 197 ? 10.717 -5.652 -9.779 1.00 94.50 197 LYS A N 1
ATOM 1536 C CA . LYS A 1 197 ? 9.319 -5.661 -10.239 1.00 94.50 197 LYS A CA 1
ATOM 1537 C C . LYS A 1 197 ? 9.088 -4.760 -11.454 1.00 94.50 197 LYS A C 1
ATOM 1539 O O . LYS A 1 197 ? 8.359 -5.159 -12.363 1.00 94.50 197 LYS A O 1
ATOM 1544 N N . ILE A 1 198 ? 9.709 -3.581 -11.491 1.00 94.50 198 ILE A N 1
ATOM 1545 C CA . ILE A 1 198 ? 9.638 -2.661 -12.636 1.00 94.50 198 ILE A CA 1
ATOM 1546 C C . ILE A 1 198 ? 10.241 -3.324 -13.877 1.00 94.50 198 ILE A C 1
ATOM 1548 O O . ILE A 1 198 ? 9.574 -3.400 -14.905 1.00 94.50 198 ILE A O 1
ATOM 1552 N N . PHE A 1 199 ? 11.451 -3.878 -13.770 1.00 96.88 199 PHE A N 1
ATOM 1553 C CA . PHE A 1 199 ? 12.111 -4.552 -14.893 1.00 96.88 199 PHE A CA 1
ATOM 1554 C C . PHE A 1 199 ? 11.317 -5.768 -15.391 1.00 96.88 199 PHE A C 1
ATOM 1556 O O . PHE A 1 199 ? 11.093 -5.899 -16.590 1.00 96.88 199 PHE A O 1
ATOM 1563 N N . GLN A 1 200 ? 10.806 -6.613 -14.490 1.00 96.19 200 GLN A N 1
ATOM 1564 C CA . GLN A 1 200 ? 9.949 -7.744 -14.874 1.00 96.19 200 GLN A CA 1
ATOM 1565 C C . GLN A 1 200 ? 8.656 -7.298 -15.569 1.00 96.19 200 GLN A C 1
ATOM 1567 O O . GLN A 1 200 ? 8.156 -7.989 -16.458 1.00 96.19 200 GLN A O 1
ATOM 1572 N N . SER A 1 201 ? 8.092 -6.163 -15.156 1.00 95.75 201 SER A N 1
ATOM 1573 C CA . SER A 1 201 ? 6.897 -5.599 -15.788 1.00 95.75 201 SER A CA 1
ATOM 1574 C C . SER A 1 201 ? 7.229 -5.061 -17.179 1.00 95.75 201 SER A C 1
ATOM 1576 O O . SER A 1 201 ? 6.532 -5.394 -18.134 1.00 95.75 201 SER A O 1
ATOM 1578 N N . ALA A 1 202 ? 8.338 -4.330 -17.318 1.00 97.25 202 ALA A N 1
ATOM 1579 C CA . ALA A 1 202 ? 8.838 -3.838 -18.598 1.00 97.25 202 ALA A CA 1
ATOM 1580 C C . ALA A 1 202 ? 9.086 -4.978 -19.601 1.00 97.25 202 ALA A C 1
ATOM 1582 O O . ALA A 1 202 ? 8.584 -4.930 -20.725 1.00 97.25 202 ALA A O 1
ATOM 1583 N N . GLU A 1 203 ? 9.763 -6.047 -19.173 1.00 97.06 203 GLU A N 1
ATOM 1584 C CA . GLU A 1 203 ? 10.007 -7.240 -19.996 1.00 97.06 203 GLU A CA 1
ATOM 1585 C C . GLU A 1 203 ? 8.699 -7.867 -20.499 1.00 97.06 203 GLU A C 1
ATOM 1587 O O . GLU A 1 203 ? 8.556 -8.145 -21.690 1.00 97.06 203 GLU A O 1
ATOM 1592 N N . LYS A 1 204 ? 7.707 -8.040 -19.618 1.00 97.44 204 LYS A N 1
ATOM 1593 C CA . LYS A 1 204 ? 6.395 -8.604 -19.986 1.00 97.44 204 LYS A CA 1
ATOM 1594 C C . LYS A 1 204 ? 5.582 -7.692 -20.905 1.00 97.44 204 LYS A C 1
ATOM 1596 O O . LYS A 1 204 ? 4.763 -8.178 -21.685 1.00 97.44 204 LYS A O 1
ATOM 1601 N N . LEU A 1 205 ? 5.789 -6.382 -20.821 1.00 97.19 205 LEU A N 1
ATOM 1602 C CA . LEU A 1 205 ? 5.138 -5.409 -21.697 1.00 97.19 205 LEU A CA 1
ATOM 1603 C C . LEU A 1 205 ? 5.794 -5.332 -23.078 1.00 97.19 205 LEU A C 1
ATOM 1605 O O . LEU A 1 205 ? 5.129 -4.886 -24.018 1.00 97.19 205 LEU A O 1
ATOM 1609 N N . GLY A 1 206 ? 7.023 -5.843 -23.212 1.00 96.62 206 GLY A N 1
ATOM 1610 C CA . GLY A 1 206 ? 7.841 -5.751 -24.420 1.00 96.62 206 GLY A CA 1
ATOM 1611 C C . GLY A 1 206 ? 8.610 -4.432 -24.524 1.00 96.62 206 GLY A C 1
ATOM 1612 O O . GLY A 1 206 ? 8.965 -4.027 -25.627 1.00 96.62 206 GLY A O 1
ATOM 1613 N N . ILE A 1 207 ? 8.836 -3.751 -23.397 1.00 96.88 207 ILE A N 1
ATOM 1614 C CA . ILE A 1 207 ? 9.607 -2.507 -23.328 1.00 96.88 207 ILE A CA 1
ATOM 1615 C C . ILE A 1 207 ? 11.099 -2.847 -23.415 1.00 96.88 207 ILE A C 1
ATOM 1617 O O . ILE A 1 207 ? 11.579 -3.723 -22.693 1.00 96.88 207 ILE A O 1
ATOM 1621 N N . ASP A 1 208 ? 11.848 -2.141 -24.268 1.00 95.69 208 ASP A N 1
ATOM 1622 C CA . ASP A 1 208 ? 13.309 -2.256 -24.277 1.00 95.69 208 ASP A CA 1
ATOM 1623 C C . ASP A 1 208 ? 13.881 -1.675 -22.981 1.00 95.69 208 ASP A C 1
ATOM 1625 O O . ASP A 1 208 ? 13.719 -0.485 -22.693 1.00 95.69 208 ASP A O 1
ATOM 1629 N N . THR A 1 209 ? 14.536 -2.532 -22.200 1.00 95.31 209 THR A N 1
ATOM 1630 C CA . THR A 1 209 ? 15.158 -2.187 -20.919 1.00 95.31 209 THR A CA 1
ATOM 1631 C C . THR A 1 209 ? 16.605 -1.726 -21.070 1.00 95.31 209 THR A C 1
ATOM 1633 O O . THR A 1 209 ? 17.205 -1.256 -20.100 1.00 95.31 209 THR A O 1
ATOM 1636 N N . LYS A 1 210 ? 17.193 -1.828 -22.270 1.00 93.88 210 LYS A N 1
ATOM 1637 C CA . LYS A 1 210 ? 18.566 -1.378 -22.513 1.00 93.88 210 LYS A CA 1
ATOM 1638 C C . LYS A 1 210 ? 18.662 0.134 -22.332 1.00 93.88 210 LYS A C 1
ATOM 1640 O O . LYS A 1 210 ? 17.904 0.894 -22.921 1.00 93.88 210 LYS A O 1
ATOM 1645 N N . ASN A 1 211 ? 19.650 0.561 -21.549 1.00 92.19 211 ASN A N 1
ATOM 1646 C CA . ASN A 1 211 ? 19.957 1.967 -21.267 1.00 92.19 211 ASN A CA 1
ATOM 1647 C C . ASN A 1 211 ? 18.849 2.759 -20.551 1.00 92.19 211 ASN A C 1
ATOM 1649 O O . ASN A 1 211 ? 18.967 3.977 -20.473 1.00 92.19 211 ASN A O 1
ATOM 1653 N N . LYS A 1 212 ? 17.819 2.097 -20.007 1.00 93.56 212 LYS A N 1
ATOM 16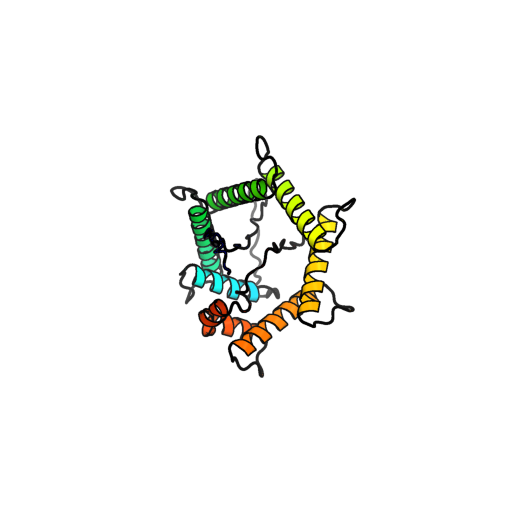54 C CA . LYS A 1 212 ? 16.801 2.741 -19.170 1.00 93.56 212 LYS A CA 1
ATOM 1655 C C . LYS A 1 212 ? 16.996 2.361 -17.711 1.00 93.56 212 LYS A C 1
ATOM 1657 O O . LYS A 1 212 ? 17.202 1.192 -17.378 1.00 93.56 212 LYS A O 1
ATOM 1662 N N . ASN A 1 213 ? 16.926 3.347 -16.831 1.00 93.44 213 ASN A N 1
ATOM 1663 C CA . ASN A 1 213 ? 16.908 3.123 -15.394 1.00 93.44 213 ASN A CA 1
ATOM 1664 C C . ASN A 1 213 ? 15.479 2.830 -14.900 1.00 93.44 213 ASN A C 1
ATOM 1666 O O . ASN A 1 213 ? 14.493 3.022 -15.612 1.00 93.44 213 ASN A O 1
ATOM 1670 N N . LYS A 1 214 ? 15.353 2.378 -13.649 1.00 91.81 214 LYS A N 1
ATOM 1671 C CA . LYS A 1 214 ? 14.057 2.007 -13.059 1.00 91.81 214 LYS A CA 1
ATOM 1672 C C . LYS A 1 214 ? 13.006 3.122 -13.086 1.00 91.81 214 LYS A C 1
ATOM 1674 O O . LYS A 1 214 ? 11.828 2.812 -13.195 1.00 91.81 214 LYS A O 1
ATOM 1679 N N . ASN A 1 215 ? 13.398 4.393 -12.979 1.00 89.56 215 ASN A N 1
ATOM 1680 C CA . ASN A 1 215 ? 12.441 5.500 -12.987 1.00 89.56 215 ASN A CA 1
ATOM 1681 C C . ASN A 1 215 ? 11.903 5.735 -14.400 1.00 89.56 215 ASN A C 1
ATOM 1683 O O . ASN A 1 215 ? 10.698 5.867 -14.556 1.00 89.56 215 ASN A O 1
ATOM 1687 N N . GLU A 1 216 ? 12.775 5.706 -15.412 1.00 92.00 216 GLU A N 1
ATOM 1688 C CA . GLU A 1 216 ? 12.381 5.828 -16.824 1.00 92.00 216 GLU A CA 1
ATOM 1689 C C . GLU A 1 216 ? 11.453 4.681 -17.233 1.00 92.00 216 GLU A C 1
ATOM 1691 O O . GLU A 1 216 ? 10.409 4.906 -17.837 1.00 92.00 216 GLU A O 1
ATOM 1696 N N . LEU A 1 217 ? 11.790 3.448 -16.835 1.00 94.25 217 LEU A N 1
ATOM 1697 C CA . LEU A 1 217 ? 10.930 2.290 -17.076 1.00 94.25 217 LEU A CA 1
ATOM 1698 C C . LEU A 1 217 ? 9.588 2.419 -16.365 1.00 94.25 217 LEU A C 1
ATOM 1700 O O . LEU A 1 217 ? 8.557 2.126 -16.959 1.00 94.25 217 LEU A O 1
ATOM 1704 N N . PHE A 1 218 ? 9.583 2.840 -15.101 1.00 91.31 218 PHE A N 1
ATOM 1705 C CA . PHE A 1 218 ? 8.340 3.017 -14.360 1.00 91.31 218 PHE A CA 1
ATOM 1706 C C . PHE A 1 218 ? 7.458 4.083 -15.011 1.00 91.31 218 PHE A C 1
ATOM 1708 O O . PHE A 1 218 ? 6.285 3.827 -15.255 1.00 91.31 218 PHE A O 1
ATOM 1715 N N . GLU A 1 219 ? 8.018 5.240 -15.355 1.00 88.19 219 GLU A N 1
ATOM 1716 C CA . GLU A 1 219 ? 7.289 6.308 -16.034 1.00 88.19 219 GLU A CA 1
ATOM 1717 C C . GLU A 1 219 ? 6.709 5.842 -17.374 1.00 88.19 219 GLU A C 1
ATOM 1719 O O . GLU A 1 219 ? 5.524 6.052 -17.623 1.00 88.19 219 GLU A O 1
ATOM 1724 N N . GLU A 1 220 ? 7.482 5.137 -18.199 1.00 91.50 220 GLU A N 1
ATOM 1725 C CA . GLU A 1 220 ? 7.009 4.578 -19.472 1.00 91.50 220 GLU A CA 1
ATOM 1726 C C . GLU A 1 220 ? 5.899 3.534 -19.289 1.00 91.50 220 GLU A C 1
ATOM 1728 O O . GLU A 1 220 ? 4.916 3.546 -20.034 1.00 91.50 220 GLU A O 1
ATOM 1733 N N . ILE A 1 221 ? 6.004 2.665 -18.276 1.00 91.31 221 ILE A N 1
ATOM 1734 C CA . ILE A 1 221 ? 4.943 1.705 -17.938 1.00 91.31 221 ILE A CA 1
ATOM 1735 C C . ILE A 1 221 ? 3.636 2.444 -17.635 1.00 91.31 221 ILE A C 1
ATOM 1737 O O . ILE A 1 221 ? 2.580 2.048 -18.121 1.00 91.31 221 ILE A O 1
ATOM 1741 N N . ILE A 1 222 ? 3.707 3.516 -16.848 1.00 87.50 222 ILE A N 1
ATOM 1742 C CA . ILE A 1 222 ? 2.535 4.272 -16.396 1.00 87.50 222 ILE A CA 1
ATOM 1743 C C . ILE A 1 222 ? 1.957 5.182 -17.476 1.00 87.50 222 ILE A C 1
ATOM 1745 O O . ILE A 1 222 ? 0.752 5.394 -17.500 1.00 87.50 222 ILE A O 1
ATOM 1749 N N . THR A 1 223 ? 2.784 5.740 -18.350 1.00 85.88 223 THR A N 1
ATOM 1750 C CA . THR A 1 223 ? 2.331 6.725 -19.344 1.00 85.88 223 THR A CA 1
ATOM 1751 C C . THR A 1 223 ? 1.910 6.065 -20.649 1.00 85.88 223 THR A C 1
ATOM 1753 O O . THR A 1 223 ? 0.857 6.387 -21.189 1.00 85.88 223 THR A O 1
ATOM 1756 N N . ASN A 1 224 ? 2.691 5.094 -21.125 1.00 90.00 224 ASN A N 1
ATOM 1757 C CA . ASN A 1 224 ? 2.526 4.525 -22.463 1.00 90.00 224 ASN A CA 1
ATOM 1758 C C . ASN A 1 224 ? 1.936 3.110 -22.443 1.00 90.00 224 ASN A C 1
ATOM 1760 O O . ASN A 1 224 ? 1.406 2.646 -23.452 1.00 90.00 224 ASN A O 1
ATOM 1764 N N . HIS A 1 225 ? 2.021 2.409 -21.308 1.00 92.56 225 HIS A N 1
ATOM 1765 C CA . HIS A 1 225 ? 1.594 1.012 -21.190 1.00 92.56 225 HIS A CA 1
ATOM 1766 C C . HIS A 1 225 ? 0.591 0.759 -20.060 1.00 92.56 225 HIS A C 1
ATOM 1768 O O . HIS A 1 225 ? 0.382 -0.398 -19.694 1.00 92.56 225 HIS A O 1
ATOM 1774 N N . TYR A 1 226 ? -0.056 1.810 -19.550 1.00 90.00 226 TYR A N 1
ATOM 1775 C CA . TYR A 1 226 ? -0.965 1.757 -18.403 1.00 90.00 226 TYR A CA 1
ATOM 1776 C C . TYR A 1 226 ? -2.015 0.645 -18.514 1.00 90.00 226 TYR A C 1
ATOM 1778 O O . TYR A 1 226 ? -2.053 -0.254 -17.675 1.00 90.00 226 TYR A O 1
ATOM 1786 N N . GLU A 1 227 ? -2.822 0.658 -19.582 1.00 91.31 227 GLU A N 1
ATOM 1787 C CA . GLU A 1 227 ? -3.937 -0.287 -19.745 1.00 91.31 227 GLU A CA 1
ATOM 1788 C C . GLU A 1 227 ? -3.449 -1.734 -19.819 1.00 91.31 227 GLU A C 1
ATOM 1790 O O . GLU A 1 227 ? -3.959 -2.611 -19.126 1.00 91.31 227 GLU A O 1
ATOM 1795 N N . LYS A 1 228 ? -2.383 -1.981 -20.589 1.00 94.75 228 LYS A N 1
ATOM 1796 C CA . LYS A 1 228 ? -1.800 -3.320 -20.730 1.00 94.75 228 LYS A CA 1
ATOM 1797 C C . LYS A 1 228 ? -1.159 -3.795 -19.423 1.00 94.75 228 LYS A C 1
ATOM 1799 O O . LYS A 1 228 ? -1.267 -4.968 -19.074 1.00 94.75 228 LYS A O 1
ATOM 1804 N N . ALA A 1 229 ? -0.486 -2.906 -18.692 1.00 92.94 229 ALA A N 1
ATOM 1805 C CA . ALA A 1 229 ? 0.108 -3.222 -17.396 1.00 92.94 229 ALA A CA 1
ATOM 1806 C C . ALA A 1 229 ? -0.971 -3.581 -16.368 1.00 92.94 229 ALA A C 1
ATOM 1808 O O . ALA A 1 229 ? -0.808 -4.550 -15.625 1.00 92.94 229 ALA A O 1
ATOM 1809 N N . LYS A 1 230 ? -2.088 -2.849 -16.378 1.00 91.25 230 LYS A N 1
ATOM 1810 C CA . LYS A 1 230 ? -3.252 -3.092 -15.526 1.00 91.25 230 LYS A CA 1
ATOM 1811 C C . LYS A 1 230 ? -3.966 -4.397 -15.873 1.00 91.25 230 LYS A C 1
ATOM 1813 O O . LYS A 1 230 ? -4.212 -5.204 -14.979 1.00 91.25 230 LYS A O 1
ATOM 1818 N N . GLU A 1 231 ? -4.232 -4.644 -17.154 1.00 93.75 231 GLU A N 1
ATOM 1819 C CA . GLU A 1 231 ? -4.850 -5.883 -17.648 1.00 93.75 231 GLU A CA 1
ATOM 1820 C C . GLU A 1 231 ? -4.034 -7.120 -17.244 1.00 93.75 231 GLU A C 1
ATOM 1822 O O . GLU A 1 231 ? -4.574 -8.108 -16.744 1.00 93.75 231 GLU A O 1
ATOM 1827 N N . LEU A 1 232 ? -2.710 -7.039 -17.393 1.00 94.75 232 LEU A N 1
ATOM 1828 C CA . LEU A 1 232 ? -1.781 -8.111 -17.035 1.00 94.75 232 LEU A CA 1
ATOM 1829 C C . LEU A 1 232 ? -1.445 -8.162 -15.534 1.00 94.75 232 LEU A C 1
ATOM 1831 O O . LEU A 1 232 ? -0.657 -9.023 -15.127 1.00 94.75 232 LEU A O 1
ATOM 1835 N N . LYS A 1 233 ? -2.014 -7.262 -14.717 1.00 93.69 233 LYS A N 1
ATOM 1836 C CA . LYS A 1 233 ? -1.759 -7.146 -13.270 1.00 93.69 233 LYS A CA 1
ATOM 1837 C C . LYS A 1 233 ? -0.263 -7.073 -12.944 1.00 93.69 233 LYS A C 1
ATOM 1839 O O . LYS A 1 233 ? 0.239 -7.767 -12.055 1.00 93.69 233 LYS A O 1
ATOM 1844 N N . LEU A 1 234 ? 0.465 -6.282 -13.727 1.00 92.12 234 LEU A N 1
ATOM 1845 C CA . LEU A 1 234 ? 1.897 -6.029 -13.574 1.00 92.12 234 LEU A CA 1
ATOM 1846 C C . LEU A 1 234 ? 2.134 -4.862 -12.631 1.00 92.12 234 LEU A C 1
ATOM 1848 O O . LEU A 1 234 ? 1.251 -4.033 -12.452 1.00 92.12 234 LEU A O 1
ATOM 1852 N N . PHE A 1 235 ? 3.336 -4.764 -12.066 1.00 89.31 235 PHE A N 1
ATOM 1853 C CA . PHE A 1 235 ? 3.649 -3.689 -11.134 1.00 89.31 235 PHE A CA 1
ATOM 1854 C C . PHE A 1 235 ? 3.470 -2.310 -11.774 1.00 89.31 235 PHE A C 1
ATOM 1856 O O . PHE A 1 235 ? 3.988 -2.102 -12.874 1.00 89.31 235 PHE A O 1
ATOM 1863 N N . PRO A 1 236 ? 2.769 -1.367 -11.107 1.00 83.88 236 PRO A N 1
ATOM 1864 C CA . PRO A 1 236 ? 2.278 -1.387 -9.712 1.00 83.88 236 PRO A CA 1
ATOM 1865 C C . PRO A 1 236 ? 0.805 -1.826 -9.514 1.00 83.88 236 PRO A C 1
ATOM 1867 O O . PRO A 1 236 ? 0.221 -1.566 -8.457 1.00 83.88 236 PRO A O 1
ATOM 1870 N N . PHE A 1 237 ? 0.196 -2.444 -10.524 1.00 87.50 237 PHE A N 1
ATOM 1871 C CA . PHE A 1 237 ? -1.209 -2.862 -10.587 1.00 87.50 237 PHE A CA 1
ATOM 1872 C C . PHE A 1 237 ? -1.448 -4.320 -10.175 1.00 87.50 237 PHE A C 1
ATOM 1874 O O . PHE A 1 237 ? -2.530 -4.855 -10.423 1.00 87.50 237 PHE A O 1
ATOM 1881 N N . GLU A 1 238 ? -0.460 -5.005 -9.593 1.00 80.88 238 GLU A N 1
ATOM 1882 C CA . GLU A 1 238 ? -0.676 -6.373 -9.135 1.00 80.88 238 GLU A CA 1
ATOM 1883 C C . GLU A 1 238 ? -1.732 -6.434 -8.021 1.00 80.88 238 GLU A C 1
ATOM 1885 O O . GLU A 1 238 ? -1.836 -5.531 -7.183 1.00 80.88 238 GLU A O 1
ATOM 1890 N N . ASP A 1 239 ? -2.493 -7.534 -7.973 1.00 72.25 239 ASP A N 1
ATOM 1891 C CA . ASP A 1 239 ? -3.420 -7.778 -6.871 1.00 72.25 239 ASP A CA 1
ATOM 1892 C C . ASP A 1 239 ? -2.622 -7.796 -5.562 1.00 72.25 239 ASP A C 1
ATOM 1894 O O . ASP A 1 239 ? -1.839 -8.712 -5.280 1.00 72.25 239 ASP A O 1
ATOM 1898 N N . LYS A 1 240 ? -2.834 -6.777 -4.731 1.00 62.78 240 LYS A N 1
ATOM 1899 C CA . LYS A 1 240 ? -2.299 -6.744 -3.375 1.00 62.78 240 LYS A CA 1
ATOM 1900 C C . LYS A 1 240 ? -3.094 -7.755 -2.561 1.00 62.78 240 LYS A C 1
ATOM 1902 O O . LYS A 1 240 ? -4.094 -7.394 -1.954 1.00 62.78 240 LYS A O 1
ATOM 1907 N N . LYS A 1 241 ? -2.668 -9.022 -2.566 1.00 45.84 241 LYS A N 1
ATOM 1908 C CA . LYS A 1 241 ? -3.142 -10.037 -1.615 1.00 45.84 241 LYS A CA 1
ATOM 1909 C C . LYS A 1 241 ? -2.843 -9.534 -0.198 1.00 45.84 241 LYS A C 1
ATOM 1911 O O . LYS A 1 241 ? -1.721 -9.685 0.275 1.00 45.84 241 LYS A O 1
ATOM 1916 N N . ASP A 1 242 ? -3.800 -8.831 0.397 1.00 39.94 242 ASP A N 1
ATOM 1917 C CA . ASP A 1 242 ? -3.931 -8.466 1.811 1.00 39.94 242 ASP A CA 1
ATOM 1918 C C . ASP A 1 242 ? -2.642 -8.311 2.618 1.00 39.94 242 ASP A C 1
ATOM 1920 O O . ASP A 1 242 ? -2.396 -9.007 3.601 1.00 39.94 242 ASP A O 1
ATOM 1924 N N . LYS A 1 243 ? -1.816 -7.328 2.260 1.00 45.75 243 LYS A N 1
ATOM 1925 C CA . LYS A 1 243 ? -0.738 -6.879 3.144 1.00 45.75 243 LYS A CA 1
ATOM 1926 C C . LYS A 1 243 ? -0.774 -5.370 3.217 1.00 45.75 243 LYS A C 1
ATOM 1928 O O . LYS A 1 243 ? -0.177 -4.669 2.407 1.00 45.75 243 LYS A O 1
ATOM 1933 N N . MET A 1 244 ? -1.543 -4.888 4.193 1.00 38.59 244 MET A N 1
ATOM 1934 C CA . MET A 1 244 ? -1.528 -3.509 4.661 1.00 38.59 244 MET A CA 1
ATOM 1935 C C . MET A 1 244 ? -0.064 -3.075 4.802 1.00 38.59 244 MET A C 1
ATOM 1937 O O . MET A 1 244 ? 0.639 -3.517 5.711 1.00 38.59 244 MET A O 1
ATOM 1941 N N . TYR A 1 245 ? 0.417 -2.244 3.876 1.00 42.94 245 TYR A N 1
ATOM 1942 C CA . TYR A 1 245 ? 1.678 -1.538 4.044 1.00 42.94 245 TYR A CA 1
ATOM 1943 C C . TYR A 1 245 ? 1.440 -0.534 5.166 1.00 42.94 245 TYR A C 1
ATOM 1945 O O . TYR A 1 245 ? 1.005 0.591 4.937 1.00 42.94 245 TYR A O 1
ATOM 1953 N N . LEU A 1 246 ? 1.650 -0.974 6.405 1.00 35.19 246 LEU A N 1
ATOM 1954 C CA . LEU A 1 246 ? 1.690 -0.110 7.571 1.00 35.19 246 LEU A CA 1
ATOM 1955 C C . LEU A 1 246 ? 2.857 0.864 7.368 1.00 35.19 246 LEU A C 1
ATOM 1957 O O . LEU A 1 246 ? 3.980 0.577 7.789 1.00 35.19 246 LEU A O 1
ATOM 1961 N N . GLY A 1 247 ? 2.590 2.004 6.721 1.00 35.59 247 GLY A N 1
ATOM 1962 C CA . GLY A 1 247 ? 3.556 3.050 6.389 1.00 35.59 247 GLY A CA 1
ATOM 1963 C C . GLY A 1 247 ? 4.459 3.366 7.574 1.00 35.59 247 GLY A C 1
ATOM 1964 O O . GLY A 1 247 ? 4.006 3.869 8.604 1.00 35.59 247 GLY A O 1
ATOM 1965 N N . TYR A 1 248 ? 5.729 2.978 7.469 1.00 33.88 248 TYR A N 1
ATOM 1966 C CA . TYR A 1 248 ? 6.734 3.189 8.502 1.00 33.88 248 TYR A CA 1
ATOM 1967 C C . TYR A 1 248 ? 7.095 4.680 8.518 1.00 33.88 248 TYR A C 1
ATOM 1969 O O . TYR A 1 248 ? 8.042 5.107 7.866 1.00 33.88 248 TYR A O 1
ATOM 1977 N N . HIS A 1 249 ? 6.312 5.495 9.225 1.00 31.19 249 HIS A N 1
ATOM 1978 C CA . HIS A 1 249 ? 6.676 6.885 9.474 1.00 31.19 249 HIS A CA 1
ATOM 1979 C C . HIS A 1 249 ? 7.735 6.932 10.578 1.00 31.19 249 HIS A C 1
ATOM 1981 O O . HIS A 1 249 ? 7.511 6.503 11.713 1.00 31.19 249 HIS A O 1
ATOM 1987 N N . HIS A 1 250 ? 8.915 7.446 10.230 1.00 30.75 250 HIS A N 1
ATOM 1988 C CA . HIS A 1 250 ? 9.904 7.885 11.207 1.00 30.75 250 HIS A CA 1
ATOM 1989 C C . HIS A 1 250 ? 9.333 9.076 11.973 1.00 30.75 250 HIS A C 1
ATOM 1991 O O . HIS A 1 250 ? 9.252 10.179 11.442 1.00 30.75 250 HIS A O 1
ATOM 1997 N N . SER A 1 251 ? 9.015 8.883 13.251 1.00 29.14 251 SER A N 1
ATOM 1998 C CA . SER A 1 251 ? 9.186 9.973 14.207 1.00 29.14 251 SER A CA 1
ATOM 1999 C C . SER A 1 251 ? 10.687 10.236 14.286 1.00 29.14 251 SER A C 1
ATOM 2001 O O . SER A 1 251 ? 11.433 9.417 14.832 1.00 29.14 251 SER A O 1
ATOM 2003 N N . ASN A 1 252 ? 11.138 11.335 13.679 1.00 27.41 252 ASN A N 1
ATOM 2004 C CA . ASN A 1 252 ? 12.492 11.834 13.877 1.00 27.41 252 ASN A CA 1
ATOM 2005 C C . ASN A 1 252 ? 12.748 11.933 15.382 1.00 27.41 252 ASN A C 1
ATOM 2007 O O . ASN A 1 252 ? 11.996 12.584 16.108 1.00 27.41 252 ASN A O 1
ATOM 2011 N N . LYS A 1 253 ? 13.803 11.257 15.839 1.00 31.27 253 LYS A N 1
ATOM 2012 C CA . LYS A 1 253 ? 14.341 11.443 17.181 1.00 31.27 253 LYS A CA 1
ATOM 2013 C C . LYS A 1 253 ? 14.702 12.921 17.354 1.00 31.27 253 LYS A C 1
ATOM 2015 O O . LYS A 1 253 ? 15.460 13.459 16.546 1.00 31.27 253 LYS A O 1
ATOM 2020 N N . LYS A 1 254 ? 14.187 13.537 18.410 1.00 28.88 254 LYS A N 1
ATOM 2021 C CA . LYS A 1 254 ? 14.963 14.482 19.209 1.00 28.88 254 LYS A CA 1
ATOM 2022 C C . LYS A 1 254 ? 15.239 13.802 20.538 1.00 28.88 254 LYS A C 1
ATOM 2024 O O . LYS A 1 254 ? 14.316 13.105 21.017 1.00 28.88 254 LYS A O 1
#

Radius of gyration: 22.47 Å; chains: 1; bounding box: 51×88×50 Å

Organism: NCBI:txid163877

Foldseek 3Di:
DDDDDDDDDDDPPPDDDDADDFDDDDDPDDDDDDDDDDDDDDDPDPPPVCVLVVQLVLLLLCVVLVHDDPPDDSVVSNVVSLQSVLVVLCVVLVHDDPPDDSVRSSVVSVLSVLVVLCVVLVHDDPPDDSVRSSVVSLQSLLVVLCVVLVHDPPPDDPVRSNVVSLQSVLVVLCVVLVHDPPPDDSVVSVVVSLQSLLVVLCVVQVHDPPPDGSSRSSSCCSPPVNVVCLVVCGPPNNRPPDDRPPPPDDPDDD

Secondary structure (DSSP, 8-state):
---------------------PPP-------------------TT---TTHHHHHHHHHHHHHHTT---TT--HHHHHHHHHHHHHHHHHHHTT---TT--HHHHHHHHHHHHHHHHHHHTT---TT--HHHHHHHHHHHHHHHHHHHTT---TT--HHHHHHHHHHHHHHHHHHHTT---TT--HHHHHHHHHHHHHHHHHHHHT---TT--HHHHHHHHHHHSHHHHHHTT-TTSS---S------------

pLDDT: mean 75.84, std 26.6, range [22.44, 97.44]

Sequence (254 aa):
MKKSLFLVLTLVLTLGISTPVGFASVDDGNVGKSEQGHSMINDKDRKKPGFYKDEAMIKIQAIELGIETEGKDLQVLAEEVTEARIKKAADELSIETEGKTTQELAKEVHHARIMEKAKELGIKIEGKDPKVLAKEVYEAMLKQQADELGITAKGKEFKELRKEVFVRLIKNQAEELGINTKGKDTYTLVDEIHEKKIFQSAEKLGIDTKNKNKNELFEEIITNHYEKAKELKLFPFEDKKDKMYLGYHHSNKK